Protein AF-0000000074475456 (afdb_homodimer)

Secondary structure (DSSP, 8-state):
-HHHHHHHHHHHHHHHHHHHHTHHHHHHHHHHS-EE-TTS-EE--HHHHHHHHHHH-GGGGGTHHHHHHHTTT-HHHHHHHTT--S-HHHHHHS-----------------------/-HHHHHHHHHHHHHHHHHHHHTHHHHHHHHHHS-EE-TTS-EE--HHHHHHHHHHH-GGGGGTHHHHHHHTTT-HHHHHHHTT--S-HHHHHHS-----------------------

pLDDT: mean 86.72, std 20.39, range [34.69, 98.88]

Radius of gyration: 25.82 Å; Cα contacts (8 Å, |Δi|>4): 241; chains: 2; bounding box: 59×101×73 Å

Structure (mmCIF, N/CA/C/O backbone):
data_AF-0000000074475456-model_v1
#
loop_
_entity.id
_entity.type
_entity.pdbx_description
1 polymer 'DUF5331 domain-containing protein'
#
loop_
_atom_site.group_PDB
_atom_site.id
_atom_site.type_symbol
_atom_site.label_atom_id
_atom_site.label_alt_id
_atom_site.label_comp_id
_atom_site.label_asym_id
_atom_site.label_entity_id
_atom_site.label_seq_id
_atom_site.pdbx_PDB_ins_code
_atom_site.Cartn_x
_atom_site.Cartn_y
_atom_site.Cartn_z
_atom_site.occupancy
_atom_site.B_iso_or_equiv
_atom_site.auth_seq_id
_atom_site.auth_comp_id
_atom_site.auth_asym_id
_atom_site.auth_atom_id
_atom_site.pdbx_PDB_model_num
ATOM 1 N N . MET A 1 1 ? -8.57 -15.07 -20.984 1 70.81 1 MET A N 1
ATOM 2 C CA . MET A 1 1 ? -7.863 -15.836 -19.953 1 70.81 1 MET A CA 1
ATOM 3 C C . MET A 1 1 ? -6.371 -15.531 -19.969 1 70.81 1 MET A C 1
ATOM 5 O O . MET A 1 1 ? -5.793 -15.172 -18.953 1 70.81 1 MET A O 1
ATOM 9 N N . ALA A 1 2 ? -5.84 -15.484 -21.047 1 83.25 2 ALA A N 1
ATOM 10 C CA . ALA A 1 2 ? -4.402 -15.312 -21.234 1 83.25 2 ALA A CA 1
ATOM 11 C C . ALA A 1 2 ? -3.957 -13.914 -20.812 1 83.25 2 ALA A C 1
ATOM 13 O O . ALA A 1 2 ? -2.918 -13.758 -20.156 1 83.25 2 ALA A O 1
ATOM 14 N N . ALA A 1 3 ? -4.832 -12.992 -21.031 1 89.69 3 ALA A N 1
ATOM 15 C CA . ALA A 1 3 ? -4.449 -11.617 -20.719 1 89.69 3 ALA A CA 1
ATOM 16 C C . ALA A 1 3 ? -4.352 -11.398 -19.219 1 89.69 3 ALA A C 1
ATOM 18 O O . ALA A 1 3 ? -3.441 -10.719 -18.734 1 89.69 3 ALA A O 1
ATOM 19 N N . PHE A 1 4 ? -5.238 -12.008 -18.516 1 93.38 4 PHE A N 1
ATOM 20 C CA . PHE A 1 4 ? -5.227 -11.828 -17.062 1 93.38 4 PHE A CA 1
ATOM 21 C C . PHE A 1 4 ? -4.043 -12.555 -16.438 1 93.38 4 PHE A C 1
ATOM 23 O O . PHE A 1 4 ? -3.422 -12.047 -15.5 1 93.38 4 PHE A O 1
ATOM 30 N N . GLU A 1 5 ? -3.766 -13.664 -16.938 1 93.25 5 GLU A N 1
ATOM 31 C CA . GLU A 1 5 ? -2.615 -14.406 -16.438 1 93.25 5 GLU A CA 1
ATOM 32 C C . GLU A 1 5 ? -1.317 -13.633 -16.672 1 93.25 5 GLU A C 1
ATOM 34 O O . GLU A 1 5 ? -0.435 -13.625 -15.812 1 93.25 5 GLU A O 1
ATOM 39 N N . GLU A 1 6 ? -1.255 -13.148 -17.812 1 94.75 6 GLU A N 1
ATOM 40 C CA . GLU A 1 6 ? -0.091 -12.312 -18.109 1 94.75 6 GLU A CA 1
ATOM 41 C C . GLU A 1 6 ? -0.017 -11.117 -17.172 1 94.75 6 GLU A C 1
ATOM 43 O O . GLU A 1 6 ? 1.069 -10.734 -16.719 1 94.75 6 GLU A O 1
ATOM 48 N N . PHE A 1 7 ? -1.141 -10.656 -16.984 1 96.81 7 PHE A N 1
ATOM 49 C CA . PHE A 1 7 ? -1.193 -9.5 -16.094 1 96.81 7 PHE A CA 1
ATOM 50 C C . PHE A 1 7 ? -0.791 -9.891 -14.68 1 96.81 7 PHE A C 1
ATOM 52 O O . PHE A 1 7 ? -0.074 -9.148 -14.008 1 96.81 7 PHE A O 1
ATOM 59 N N . LYS A 1 8 ? -1.227 -10.945 -14.188 1 97.44 8 LYS A N 1
ATOM 60 C CA . LYS A 1 8 ? -0.826 -11.438 -12.875 1 97.44 8 LYS A CA 1
ATOM 61 C C . LYS A 1 8 ? 0.69 -11.578 -12.781 1 97.44 8 LYS A C 1
ATOM 63 O O . LYS A 1 8 ? 1.282 -11.305 -11.734 1 97.44 8 LYS A O 1
ATOM 68 N N . GLY A 1 9 ? 1.235 -12.109 -13.883 1 96.69 9 GLY A N 1
ATOM 69 C CA . GLY A 1 9 ? 2.688 -12.188 -13.93 1 96.69 9 GLY A CA 1
ATOM 70 C C . GLY A 1 9 ? 3.365 -10.844 -13.758 1 96.69 9 GLY A C 1
ATOM 71 O O . GLY A 1 9 ? 4.371 -10.734 -13.055 1 96.69 9 GLY A O 1
ATOM 72 N N . THR A 1 10 ? 2.857 -9.82 -14.383 1 97.06 10 THR A N 1
ATOM 73 C CA . THR A 1 10 ? 3.375 -8.461 -14.258 1 97.06 10 THR A CA 1
ATOM 74 C C . THR A 1 10 ? 3.285 -7.977 -12.82 1 97.06 10 THR A C 1
ATOM 76 O O . THR A 1 10 ? 4.219 -7.352 -12.312 1 97.06 10 THR A O 1
ATOM 79 N N . LEU A 1 11 ? 2.182 -8.258 -12.211 1 98.38 11 LEU A N 1
ATOM 80 C CA . LEU A 1 11 ? 1.983 -7.836 -10.828 1 98.38 11 LEU A CA 1
ATOM 81 C C . LEU A 1 11 ? 2.957 -8.547 -9.898 1 98.38 11 LEU A C 1
ATOM 83 O O . LEU A 1 11 ? 3.508 -7.938 -8.984 1 98.38 11 LEU A O 1
ATOM 87 N N . ARG A 1 12 ? 3.043 -9.773 -10.133 1 98.31 12 ARG A N 1
ATOM 88 C CA . ARG A 1 12 ? 3.992 -10.57 -9.359 1 98.31 12 ARG A CA 1
ATOM 89 C C . ARG A 1 12 ? 5.398 -9.992 -9.461 1 98.31 12 ARG A C 1
ATOM 91 O O . ARG A 1 12 ? 6.082 -9.82 -8.445 1 98.31 12 ARG A O 1
ATOM 98 N N . ASN A 1 13 ? 5.852 -9.703 -10.68 1 97.69 13 ASN A N 1
ATOM 99 C CA . ASN A 1 13 ? 7.18 -9.141 -10.898 1 97.69 13 ASN A CA 1
ATOM 100 C C . ASN A 1 13 ? 7.316 -7.762 -10.25 1 97.69 13 ASN A C 1
ATOM 102 O O . ASN A 1 13 ? 8.359 -7.438 -9.68 1 97.69 13 ASN A O 1
ATOM 106 N N . THR A 1 14 ? 6.332 -7.035 -10.391 1 98.25 14 THR A N 1
ATOM 107 C CA . THR A 1 14 ? 6.316 -5.699 -9.805 1 98.25 14 THR A CA 1
ATOM 108 C C . THR A 1 14 ? 6.508 -5.773 -8.289 1 98.25 14 THR A C 1
ATOM 110 O O . THR A 1 14 ? 7.32 -5.043 -7.723 1 98.25 14 THR A O 1
ATOM 113 N N . TRP A 1 15 ? 5.75 -6.621 -7.672 1 98.75 15 TRP A N 1
ATOM 114 C CA . TRP A 1 15 ? 5.828 -6.816 -6.227 1 98.75 15 TRP A CA 1
ATOM 115 C C . TRP A 1 15 ? 7.211 -7.305 -5.816 1 98.75 15 TRP A C 1
ATOM 117 O O . TRP A 1 15 ? 7.805 -6.781 -4.867 1 98.75 15 TRP A O 1
ATOM 127 N N . LEU A 1 16 ? 7.719 -8.25 -6.535 1 98.44 16 LEU A N 1
ATOM 128 C CA . LEU A 1 16 ? 9.016 -8.828 -6.195 1 98.44 16 LEU A CA 1
ATOM 129 C C . LEU A 1 16 ? 10.133 -7.824 -6.422 1 98.44 16 LEU A C 1
ATOM 131 O O . LEU A 1 16 ? 11.125 -7.82 -5.691 1 98.44 16 LEU A O 1
ATOM 135 N N . GLU A 1 17 ? 10.039 -7.008 -7.387 1 98.06 17 GLU A N 1
ATOM 136 C CA . GLU A 1 17 ? 11.023 -5.949 -7.598 1 98.06 17 GLU A CA 1
ATOM 137 C C . GLU A 1 17 ? 11.031 -4.965 -6.434 1 98.06 17 GLU A C 1
ATOM 139 O O . GLU A 1 17 ? 12.094 -4.531 -5.984 1 98.06 17 GLU A O 1
ATOM 144 N N . TYR A 1 18 ? 9.836 -4.574 -6.008 1 98.56 18 TYR A N 1
ATOM 145 C CA . TYR A 1 18 ? 9.734 -3.715 -4.832 1 98.56 18 TYR A CA 1
ATOM 146 C C . TYR A 1 18 ? 10.422 -4.355 -3.631 1 98.56 18 TYR A C 1
ATOM 148 O O . TYR A 1 18 ? 11.188 -3.701 -2.924 1 98.56 18 TYR A O 1
ATOM 156 N N . VAL A 1 19 ? 10.125 -5.582 -3.375 1 98.31 19 VAL A N 1
ATOM 157 C CA . VAL A 1 19 ? 10.672 -6.305 -2.232 1 98.31 19 VAL A CA 1
ATOM 158 C C . VAL A 1 19 ? 12.195 -6.387 -2.354 1 98.31 19 VAL A C 1
ATOM 160 O O . VAL A 1 19 ? 12.914 -6.168 -1.375 1 98.31 19 VAL A O 1
ATOM 163 N N . ARG A 1 20 ? 12.633 -6.711 -3.543 1 97.5 20 ARG A N 1
ATOM 164 C CA . ARG A 1 20 ? 14.062 -6.824 -3.795 1 97.5 20 ARG A CA 1
ATOM 165 C C . ARG A 1 20 ? 14.773 -5.504 -3.514 1 97.5 20 ARG A C 1
ATOM 167 O O . ARG A 1 20 ? 15.844 -5.488 -2.898 1 97.5 20 ARG A O 1
ATOM 174 N N . ASN A 1 21 ? 14.25 -4.422 -3.875 1 97.25 21 ASN A N 1
ATOM 175 C CA . ASN A 1 21 ? 14.891 -3.113 -3.775 1 97.25 21 ASN A CA 1
ATOM 176 C C . ASN A 1 21 ? 14.766 -2.537 -2.367 1 97.25 21 ASN A C 1
ATOM 178 O O . ASN A 1 21 ? 15.547 -1.667 -1.979 1 97.25 21 ASN A O 1
ATOM 182 N N . HIS A 1 22 ? 13.82 -3.055 -1.612 1 97.56 22 HIS A N 1
ATOM 183 C CA . HIS A 1 22 ? 13.547 -2.438 -0.32 1 97.56 22 HIS A CA 1
ATOM 184 C C . HIS A 1 22 ? 13.445 -3.488 0.782 1 97.56 22 HIS A C 1
ATOM 186 O O . HIS A 1 22 ? 12.586 -3.393 1.662 1 97.56 22 HIS A O 1
ATOM 192 N N . ARG A 1 23 ? 14.289 -4.434 0.715 1 96.19 23 ARG A N 1
ATOM 193 C CA . ARG A 1 23 ? 14.297 -5.602 1.589 1 96.19 23 ARG A CA 1
ATOM 194 C C . ARG A 1 23 ? 14.422 -5.188 3.053 1 96.19 23 ARG A C 1
ATOM 196 O O . ARG A 1 23 ? 13.688 -5.691 3.908 1 96.19 23 ARG A O 1
ATOM 203 N N . PRO A 1 24 ? 15.273 -4.23 3.41 1 94.94 24 PRO A N 1
ATOM 204 C CA . PRO A 1 24 ? 15.508 -3.971 4.832 1 94.94 24 PRO A CA 1
ATOM 205 C C . PRO A 1 24 ? 14.242 -3.555 5.574 1 94.94 24 PRO A C 1
ATOM 207 O O . PRO A 1 24 ? 13.984 -4.043 6.676 1 94.94 24 PRO A O 1
ATOM 210 N N . TRP A 1 25 ? 13.523 -2.689 4.957 1 95.44 25 TRP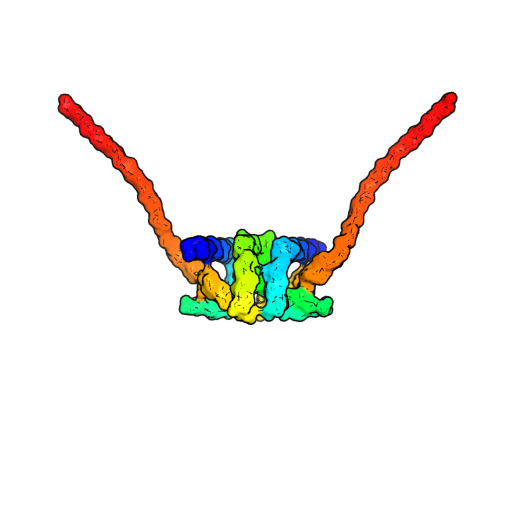 A N 1
ATOM 211 C CA . TRP A 1 25 ? 12.352 -2.229 5.691 1 95.44 25 TRP A CA 1
ATOM 212 C C . TRP A 1 25 ? 11.289 -3.318 5.762 1 95.44 25 TRP A C 1
ATOM 214 O O . TRP A 1 25 ? 10.594 -3.461 6.773 1 95.44 25 TRP A O 1
ATOM 224 N N . LEU A 1 26 ? 11.203 -4.133 4.699 1 97.75 26 LEU A N 1
ATOM 225 C CA . LEU A 1 26 ? 10.188 -5.184 4.656 1 97.75 26 LEU A CA 1
ATOM 226 C C . LEU A 1 26 ? 10.523 -6.301 5.637 1 97.75 26 LEU A C 1
ATOM 228 O O . LEU A 1 26 ? 9.617 -6.922 6.207 1 97.75 26 LEU A O 1
ATOM 232 N N . GLU A 1 27 ? 11.766 -6.523 5.848 1 96.38 27 GLU A N 1
ATOM 233 C CA . GLU A 1 27 ? 12.164 -7.5 6.855 1 96.38 27 GLU A CA 1
ATOM 234 C C . GLU A 1 27 ? 11.688 -7.086 8.242 1 96.38 27 GLU A C 1
ATOM 236 O O . GLU A 1 27 ? 11.188 -7.914 9.008 1 96.38 27 GLU A O 1
ATOM 241 N N . VAL A 1 28 ? 11.93 -5.855 8.562 1 96.94 28 VAL A N 1
ATOM 242 C CA . VAL A 1 28 ? 11.484 -5.344 9.852 1 96.94 28 VAL A CA 1
ATOM 243 C C . VAL A 1 28 ? 9.961 -5.441 9.945 1 96.94 28 VAL A C 1
ATOM 245 O O . VAL A 1 28 ? 9.422 -5.832 10.984 1 96.94 28 VAL A O 1
ATOM 248 N N . TYR A 1 29 ? 9.281 -5.078 8.891 1 97.19 29 TYR A N 1
ATOM 249 C CA . TYR A 1 29 ? 7.828 -5.168 8.852 1 97.19 29 TYR A CA 1
ATOM 250 C C . TYR A 1 29 ? 7.359 -6.578 9.172 1 97.19 29 TYR A C 1
ATOM 252 O O . TYR A 1 29 ? 6.488 -6.77 10.023 1 97.19 29 TYR A O 1
ATOM 260 N N . LEU A 1 30 ? 7.922 -7.547 8.516 1 96.94 30 LEU A N 1
ATOM 261 C CA . LEU A 1 30 ? 7.465 -8.93 8.625 1 96.94 30 LEU A CA 1
ATOM 262 C C . LEU A 1 30 ? 7.805 -9.508 10 1 96.94 30 LEU A C 1
ATOM 264 O O . LEU A 1 30 ? 7.094 -10.375 10.5 1 96.94 30 LEU A O 1
ATOM 268 N N . LYS A 1 31 ? 8.844 -9.047 10.562 1 95.12 31 LYS A N 1
ATOM 269 C CA . LYS A 1 31 ? 9.219 -9.484 11.906 1 95.12 31 LYS A CA 1
ATOM 270 C C . LYS A 1 31 ? 8.188 -9.023 12.938 1 95.12 31 LYS A C 1
ATOM 272 O O . LYS A 1 31 ? 7.922 -9.734 13.914 1 95.12 31 LYS A O 1
ATOM 277 N N . GLN A 1 32 ? 7.688 -7.879 12.633 1 94.31 32 GLN A N 1
ATOM 278 C CA . GLN A 1 32 ? 6.727 -7.316 13.578 1 94.31 32 GLN A CA 1
ATOM 279 C C . GLN A 1 32 ? 5.301 -7.727 13.219 1 94.31 32 GLN A C 1
ATOM 281 O O . GLN A 1 32 ? 4.465 -7.926 14.102 1 94.31 32 GLN A O 1
ATOM 286 N N . ARG A 1 33 ? 5.188 -7.746 11.844 1 93.88 33 ARG A N 1
ATOM 287 C CA . ARG A 1 33 ? 3.842 -7.988 11.336 1 93.88 33 ARG A CA 1
ATOM 288 C C . ARG A 1 33 ? 3.881 -8.859 10.086 1 93.88 33 ARG A C 1
ATOM 290 O O . ARG A 1 33 ? 4.633 -8.578 9.148 1 93.88 33 ARG A O 1
ATOM 297 N N . GLY A 1 34 ? 3.393 -10.07 10.156 1 95.12 34 GLY A N 1
ATOM 298 C CA . GLY A 1 34 ? 3.295 -10.961 9.016 1 95.12 34 GLY A CA 1
ATOM 299 C C . GLY A 1 34 ? 2.031 -11.805 9.023 1 95.12 34 GLY A C 1
ATOM 300 O O . GLY A 1 34 ? 1.465 -12.07 10.078 1 95.12 34 GLY A O 1
ATOM 301 N N . PHE A 1 35 ? 1.639 -12.086 7.852 1 96.88 35 PHE A N 1
ATOM 302 C CA . PHE A 1 35 ? 0.468 -12.938 7.691 1 96.88 35 PHE A CA 1
ATOM 303 C C . PHE A 1 35 ? 0.846 -14.258 7.023 1 96.88 35 PHE A C 1
ATOM 305 O O . PHE A 1 35 ? 1.587 -14.273 6.039 1 96.88 35 PHE A O 1
ATOM 312 N N . LYS A 1 36 ? 0.407 -15.25 7.598 1 97.38 36 LYS A N 1
ATOM 313 C CA . LYS A 1 36 ? 0.771 -16.578 7.121 1 97.38 36 LYS A CA 1
ATOM 314 C C . LYS A 1 36 ? 0.271 -16.812 5.695 1 97.38 36 LYS A C 1
ATOM 316 O O . LYS A 1 36 ? -0.831 -16.391 5.344 1 97.38 36 LYS A O 1
ATOM 321 N N . THR A 1 37 ? 1.088 -17.484 4.945 1 97.56 37 THR A N 1
ATOM 322 C CA . THR A 1 37 ? 0.759 -17.859 3.572 1 97.56 37 THR A CA 1
ATOM 323 C C . THR A 1 37 ? 0.716 -19.375 3.412 1 97.56 37 THR A C 1
ATOM 325 O O . THR A 1 37 ? 1.203 -20.109 4.273 1 97.56 37 THR A O 1
ATOM 328 N N . GLY A 1 38 ? 0.103 -19.844 2.357 1 95.44 38 GLY A N 1
ATOM 329 C CA . GLY A 1 38 ? -0.052 -21.266 2.096 1 95.44 38 GLY A CA 1
ATOM 330 C C . GLY A 1 38 ? 1.266 -21.984 1.842 1 95.44 38 GLY A C 1
ATOM 331 O O . GLY A 1 38 ? 1.362 -23.203 1.998 1 95.44 38 GLY A O 1
ATOM 332 N N . ASP A 1 39 ? 2.295 -21.297 1.461 1 94.31 39 ASP A N 1
ATOM 333 C CA . ASP A 1 39 ? 3.611 -21.859 1.181 1 94.31 39 ASP A CA 1
ATOM 334 C C . ASP A 1 39 ? 4.461 -21.922 2.445 1 94.31 39 ASP A C 1
ATOM 336 O O . ASP A 1 39 ? 5.691 -21.969 2.371 1 94.31 39 ASP A O 1
ATOM 340 N N . ASN A 1 40 ? 3.846 -21.906 3.594 1 95.88 40 ASN A N 1
ATOM 341 C CA . ASN A 1 40 ? 4.492 -21.938 4.902 1 95.88 40 ASN A CA 1
ATOM 342 C C . ASN A 1 40 ? 5.387 -20.719 5.109 1 95.88 40 ASN A C 1
ATOM 344 O O . ASN A 1 40 ? 6.469 -20.828 5.691 1 95.88 40 ASN A O 1
ATOM 348 N N . GLY A 1 41 ? 5.043 -19.656 4.535 1 97.62 41 GLY A N 1
ATOM 349 C CA . GLY A 1 41 ? 5.758 -18.391 4.676 1 97.62 41 GLY A CA 1
ATOM 350 C C . GLY A 1 41 ? 4.891 -17.281 5.223 1 97.62 41 GLY A C 1
ATOM 351 O O . GLY A 1 41 ? 3.941 -17.531 5.973 1 97.62 41 GLY A O 1
ATOM 352 N N . ARG A 1 42 ? 5.363 -16.047 5.02 1 98.06 42 ARG A N 1
ATOM 353 C CA . ARG A 1 42 ? 4.633 -14.875 5.484 1 98.06 42 ARG A CA 1
ATOM 354 C C . ARG A 1 42 ? 4.684 -13.758 4.449 1 98.06 42 ARG A C 1
ATOM 356 O O . ARG A 1 42 ? 5.625 -13.68 3.658 1 98.06 42 ARG A O 1
ATOM 363 N N . ARG A 1 43 ? 3.707 -12.984 4.473 1 98.69 43 ARG A N 1
ATOM 364 C CA . ARG A 1 43 ? 3.646 -11.797 3.633 1 98.69 43 ARG A CA 1
ATOM 365 C C . ARG A 1 43 ? 3.125 -10.594 4.422 1 98.69 43 ARG A C 1
ATOM 367 O O . ARG A 1 43 ? 2.545 -10.758 5.496 1 98.69 43 ARG A O 1
ATOM 374 N N . PRO A 1 44 ? 3.406 -9.336 3.936 1 98.25 44 PRO A N 1
ATOM 375 C CA . PRO A 1 44 ? 2.773 -8.172 4.566 1 98.25 44 PRO A CA 1
ATOM 376 C C . PRO A 1 44 ? 1.257 -8.164 4.391 1 98.25 44 PRO A C 1
ATOM 378 O O . PRO A 1 44 ? 0.707 -9 3.676 1 98.25 44 PRO A O 1
ATOM 381 N N . ASP A 1 45 ? 0.592 -7.301 5.094 1 97.94 45 ASP A N 1
ATOM 382 C CA . ASP A 1 45 ? -0.861 -7.242 4.969 1 97.94 45 ASP A CA 1
ATOM 383 C C . ASP A 1 45 ? -1.274 -6.891 3.541 1 97.94 45 ASP A C 1
ATOM 385 O O . ASP A 1 45 ? -0.482 -6.336 2.777 1 97.94 45 ASP A O 1
ATOM 389 N N . ALA A 1 46 ? -2.393 -7.234 3.23 1 98.44 46 ALA A N 1
ATOM 390 C CA . ALA A 1 46 ? -2.912 -7.074 1.874 1 98.44 46 ALA A CA 1
ATOM 391 C C . ALA A 1 46 ? -2.879 -5.609 1.445 1 98.44 46 ALA A C 1
ATOM 393 O O . ALA A 1 46 ? -2.586 -5.301 0.288 1 98.44 46 ALA A O 1
ATOM 394 N N . GLY A 1 47 ? -3.162 -4.691 2.363 1 98.25 47 GLY A N 1
ATOM 395 C CA . GLY A 1 47 ? -3.18 -3.273 2.043 1 98.25 47 GLY A CA 1
ATOM 396 C C . GLY A 1 47 ? -1.854 -2.766 1.51 1 98.25 47 GLY A C 1
ATOM 397 O O . GLY A 1 47 ? -1.819 -2.012 0.536 1 98.25 47 GLY A O 1
ATOM 398 N N . LEU A 1 48 ? -0.801 -3.172 2.129 1 98.75 48 LEU A N 1
ATOM 399 C CA . LEU A 1 48 ? 0.522 -2.732 1.701 1 98.75 48 LEU A CA 1
ATOM 400 C C . LEU A 1 48 ? 0.818 -3.201 0.281 1 98.75 48 LEU A C 1
ATOM 402 O O . LEU A 1 48 ? 1.271 -2.418 -0.555 1 98.75 48 LEU A O 1
ATOM 406 N N . ILE A 1 49 ? 0.547 -4.469 0.017 1 98.88 49 ILE A N 1
ATOM 407 C CA . ILE A 1 49 ? 0.797 -5.027 -1.306 1 98.88 49 ILE A CA 1
ATOM 408 C C . ILE A 1 49 ? -0.046 -4.297 -2.346 1 98.88 49 ILE A C 1
ATOM 410 O O . ILE A 1 49 ? 0.468 -3.873 -3.385 1 98.88 49 ILE A O 1
ATOM 414 N N . LEU A 1 50 ? -1.318 -4.133 -2.061 1 98.75 50 LEU A N 1
ATOM 415 C CA . LEU A 1 50 ? -2.213 -3.445 -2.988 1 98.75 50 LEU A CA 1
ATOM 416 C C . LEU A 1 50 ? -1.731 -2.021 -3.252 1 98.75 50 LEU A C 1
ATOM 418 O O . LEU A 1 50 ? -1.751 -1.559 -4.395 1 98.75 50 LEU A O 1
ATOM 422 N N . GLY A 1 51 ? -1.309 -1.313 -2.217 1 98.81 51 GLY A N 1
ATOM 423 C CA . GLY A 1 51 ? -0.792 0.032 -2.412 1 98.81 51 GLY A CA 1
ATOM 424 C C . GLY A 1 51 ? 0.389 0.085 -3.363 1 98.81 51 GLY A C 1
ATOM 425 O O . GLY A 1 51 ? 0.417 0.908 -4.281 1 98.81 51 GLY A O 1
ATOM 426 N N . VAL A 1 52 ? 1.32 -0.793 -3.146 1 98.81 52 VAL A N 1
ATOM 427 C CA . VAL A 1 52 ? 2.529 -0.818 -3.965 1 98.81 52 VAL A CA 1
ATOM 428 C C . VAL A 1 52 ? 2.164 -1.117 -5.418 1 98.81 52 VAL A C 1
ATOM 430 O O . VAL A 1 52 ? 2.547 -0.376 -6.324 1 98.81 52 VAL A O 1
ATOM 433 N N . VAL A 1 53 ? 1.363 -2.188 -5.613 1 98.75 53 VAL A N 1
ATOM 434 C CA . VAL A 1 53 ? 1.165 -2.641 -6.984 1 98.75 53 VAL A CA 1
ATOM 435 C C . VAL A 1 53 ? 0.221 -1.688 -7.715 1 98.75 53 VAL A C 1
ATOM 437 O O . VAL A 1 53 ? 0.323 -1.513 -8.93 1 98.75 53 VAL A O 1
ATOM 440 N N . THR A 1 54 ? -0.692 -1.025 -6.984 1 98.5 54 THR A N 1
ATOM 441 C CA . THR A 1 54 ? -1.578 -0.079 -7.656 1 98.5 54 THR A CA 1
ATOM 442 C C . THR A 1 54 ? -0.817 1.18 -8.062 1 98.5 54 THR A C 1
ATOM 444 O O . THR A 1 54 ? -1.146 1.813 -9.07 1 98.5 54 THR A O 1
ATOM 447 N N . MET A 1 55 ? 0.133 1.562 -7.258 1 98.38 55 MET A N 1
ATOM 448 C CA . MET A 1 55 ? 0.966 2.709 -7.605 1 98.38 55 MET A CA 1
ATOM 449 C C . MET A 1 55 ? 1.893 2.377 -8.766 1 98.38 55 MET A C 1
ATOM 451 O O . MET A 1 55 ? 2.076 3.195 -9.672 1 98.38 55 MET A O 1
ATOM 455 N N . ALA A 1 56 ? 2.389 1.248 -8.82 1 98.12 56 ALA A N 1
ATOM 456 C CA . ALA A 1 56 ? 3.371 0.837 -9.82 1 98.12 56 ALA A CA 1
ATOM 457 C C . ALA A 1 56 ? 2.691 0.414 -11.117 1 98.12 56 ALA A C 1
ATOM 459 O O . ALA A 1 56 ? 3.229 0.627 -12.211 1 98.12 56 ALA A O 1
ATOM 460 N N . ALA A 1 57 ? 1.533 -0.262 -11.023 1 97.81 57 ALA A N 1
ATOM 461 C CA . ALA A 1 57 ? 0.792 -0.783 -12.172 1 97.81 57 ALA A CA 1
ATOM 462 C C . ALA A 1 57 ? -0.664 -0.325 -12.133 1 97.81 57 ALA A C 1
ATOM 464 O O . ALA A 1 57 ? -1.566 -1.124 -11.875 1 97.81 57 ALA A O 1
ATOM 465 N N . PRO A 1 58 ? -0.925 0.86 -12.617 1 96.88 58 PRO A N 1
ATOM 466 C CA . PRO A 1 58 ? -2.264 1.439 -12.484 1 96.88 58 PRO A CA 1
ATOM 467 C C . PRO A 1 58 ? -3.303 0.733 -13.352 1 96.88 58 PRO A C 1
ATOM 469 O O . PRO A 1 58 ? -4.508 0.919 -13.148 1 96.88 58 PRO A O 1
ATOM 472 N N . GLN A 1 59 ? -2.836 -0.084 -14.258 1 95.94 59 GLN A N 1
ATOM 473 C CA . GLN A 1 59 ? -3.773 -0.845 -15.078 1 95.94 59 GLN A CA 1
ATOM 474 C C . GLN A 1 59 ? -4.664 -1.733 -14.211 1 95.94 59 GLN A C 1
ATOM 476 O O . GLN A 1 59 ? -5.762 -2.113 -14.625 1 95.94 59 GLN A O 1
ATOM 481 N N . LEU A 1 60 ? -4.219 -2.016 -13.102 1 97.75 60 LEU A N 1
ATOM 482 C CA . LEU A 1 60 ? -4.945 -2.857 -12.156 1 97.75 60 LEU A CA 1
ATOM 483 C C . LEU A 1 60 ? -6.199 -2.15 -11.656 1 97.75 60 LEU A C 1
ATOM 485 O O . LEU A 1 60 ? -7.199 -2.799 -11.344 1 97.75 60 LEU A O 1
ATOM 489 N N . LEU A 1 61 ? -6.262 -0.933 -11.641 1 97.88 61 LEU A N 1
ATOM 490 C CA . LEU A 1 61 ? -7.246 -0.133 -10.922 1 97.88 61 LEU A CA 1
ATOM 491 C C . LEU A 1 61 ? -8.617 -0.249 -11.578 1 97.88 61 LEU A C 1
ATOM 493 O O . LEU A 1 61 ? -9.648 -0.117 -10.898 1 97.88 61 LEU A O 1
ATOM 497 N N . ASP A 1 62 ? -8.648 -0.593 -12.773 1 95.56 62 ASP A N 1
ATOM 498 C CA . ASP A 1 62 ? -9.922 -0.737 -13.477 1 95.56 62 ASP A CA 1
ATOM 499 C C . ASP A 1 62 ? -10.664 -1.987 -13.016 1 95.56 62 ASP A C 1
ATOM 501 O O . ASP A 1 62 ? -11.898 -2.051 -13.094 1 95.56 62 ASP A O 1
ATOM 505 N N . MET A 1 63 ? -9.938 -2.893 -12.484 1 95.94 63 MET A N 1
ATOM 506 C CA . MET A 1 63 ? -10.523 -4.176 -12.109 1 95.94 63 MET A CA 1
ATOM 507 C C . MET A 1 63 ? -10.844 -4.207 -10.617 1 95.94 63 MET A C 1
ATOM 509 O O . MET A 1 63 ? -11.719 -4.957 -10.18 1 95.94 63 MET A O 1
ATOM 513 N N . LEU A 1 64 ? -10.273 -3.451 -9.867 1 97.19 64 LEU A N 1
ATOM 514 C CA . LEU A 1 64 ? -10.297 -3.539 -8.414 1 97.19 64 LEU A CA 1
ATOM 515 C C . LEU A 1 64 ? -11.695 -3.268 -7.875 1 97.19 64 LEU A C 1
ATOM 517 O O . LEU A 1 64 ? -12.156 -3.943 -6.949 1 97.19 64 LEU A O 1
ATOM 521 N N . PRO A 1 65 ? -12.469 -2.324 -8.438 1 96 65 PRO A N 1
ATOM 522 C CA . PRO A 1 65 ? -13.82 -2.121 -7.918 1 96 65 PRO A CA 1
ATOM 523 C C . PRO A 1 65 ? -14.68 -3.385 -7.984 1 96 65 PRO A C 1
ATOM 525 O O . PRO A 1 65 ? -15.398 -3.703 -7.031 1 96 65 PRO A O 1
ATOM 528 N N . THR A 1 66 ? -14.562 -4.078 -9.07 1 95.62 66 THR A N 1
ATOM 529 C CA . THR A 1 66 ? -15.32 -5.312 -9.242 1 95.62 66 THR A CA 1
ATOM 530 C C . THR A 1 66 ? -14.852 -6.375 -8.25 1 95.62 66 THR A C 1
ATOM 532 O O . THR A 1 66 ? -15.672 -7.012 -7.582 1 95.62 66 THR A O 1
ATOM 535 N N . PHE A 1 67 ? -13.578 -6.512 -8.062 1 95.94 67 PHE A N 1
ATOM 536 C CA . PHE A 1 67 ? -13.023 -7.5 -7.141 1 95.94 67 PHE A CA 1
ATOM 537 C C . PHE A 1 67 ? -13.391 -7.16 -5.703 1 95.94 67 PHE A C 1
ATOM 539 O O . PHE A 1 67 ? -13.711 -8.055 -4.91 1 95.94 67 PHE A O 1
ATOM 546 N N . PHE A 1 68 ? -13.367 -5.926 -5.398 1 95.5 68 PHE A N 1
ATOM 547 C CA . PHE A 1 68 ? -13.68 -5.523 -4.031 1 95.5 68 PHE A CA 1
ATOM 548 C C . PHE A 1 68 ? -15.148 -5.785 -3.719 1 95.5 68 PHE A C 1
ATOM 550 O O . PHE A 1 68 ? -15.484 -6.262 -2.631 1 95.5 68 PHE A O 1
ATOM 557 N N . LYS A 1 69 ? -15.961 -5.473 -4.602 1 94.94 69 LYS A N 1
ATOM 558 C CA . LYS A 1 69 ? -17.391 -5.73 -4.398 1 94.94 69 LYS A CA 1
ATOM 559 C C . LYS A 1 69 ? -17.656 -7.223 -4.227 1 94.94 69 LYS A C 1
ATOM 561 O O . LYS A 1 69 ? -18.391 -7.629 -3.322 1 94.94 69 LYS A O 1
ATOM 566 N N . LEU A 1 70 ? -17.031 -8.008 -5.035 1 95.62 70 LEU A N 1
ATOM 567 C CA . LEU A 1 70 ? -17.234 -9.453 -5.023 1 95.62 70 LEU A CA 1
ATOM 568 C C . LEU A 1 70 ? -16.719 -10.07 -3.73 1 95.62 70 LEU A C 1
ATOM 570 O O . LEU A 1 70 ? -17.266 -11.062 -3.244 1 95.62 70 LEU A O 1
ATOM 574 N N . SER A 1 71 ? -15.664 -9.477 -3.203 1 96.06 71 SER A N 1
ATOM 575 C CA . SER A 1 71 ? -15.039 -10.016 -1.999 1 96.06 71 SER A CA 1
ATOM 576 C C . SER A 1 71 ? -15.633 -9.391 -0.742 1 96.06 71 SER A C 1
ATOM 578 O O . SER A 1 71 ? -15.133 -9.609 0.363 1 96.06 71 SER A O 1
ATOM 580 N N . GLN A 1 72 ? -16.641 -8.586 -0.883 1 94.88 72 GLN A N 1
ATOM 581 C CA . GLN A 1 72 ? -17.281 -7.883 0.224 1 94.88 72 GLN A CA 1
ATOM 582 C C . GLN A 1 72 ? -16.25 -7.082 1.023 1 94.88 72 GLN A C 1
ATOM 584 O O . GLN A 1 72 ? -16.234 -7.145 2.254 1 94.88 72 GLN A O 1
ATOM 589 N N . GLY A 1 73 ? -15.352 -6.5 0.243 1 95.12 73 GLY A N 1
ATOM 590 C CA . GLY A 1 73 ? -14.398 -5.57 0.819 1 95.12 73 GLY A CA 1
ATOM 591 C C . GLY A 1 73 ? -13.211 -6.258 1.474 1 95.12 73 GLY A C 1
ATOM 592 O O . GLY A 1 73 ? -12.539 -5.672 2.326 1 95.12 73 GLY A O 1
ATOM 593 N N . ASN A 1 74 ? -12.938 -7.512 1.226 1 96.94 74 ASN A N 1
ATOM 594 C CA . ASN A 1 74 ? -11.844 -8.258 1.826 1 96.94 74 ASN A CA 1
ATOM 595 C C . ASN A 1 74 ? -10.578 -8.188 0.97 1 96.94 74 ASN A C 1
ATOM 597 O O . ASN A 1 74 ? -10.461 -8.906 -0.026 1 96.94 74 ASN A O 1
ATOM 601 N N . PRO A 1 75 ? -9.586 -7.426 1.406 1 97.12 75 PRO A N 1
ATOM 602 C CA . PRO A 1 75 ? -8.383 -7.27 0.583 1 97.12 75 PRO A CA 1
ATOM 603 C C . PRO A 1 75 ? -7.605 -8.57 0.422 1 97.12 75 PRO A C 1
ATOM 605 O O . PRO A 1 75 ? -6.945 -8.781 -0.6 1 97.12 75 PRO A O 1
ATOM 608 N N . ASP A 1 76 ? -7.656 -9.477 1.422 1 97.88 76 ASP A N 1
ATOM 609 C CA . ASP A 1 76 ? -6.938 -10.734 1.312 1 97.88 76 ASP A CA 1
ATOM 610 C C . ASP A 1 76 ? -7.48 -11.586 0.162 1 97.88 76 ASP A C 1
ATOM 612 O O . ASP A 1 76 ? -6.734 -12.32 -0.482 1 97.88 76 ASP A O 1
ATOM 616 N N . ALA A 1 77 ? -8.734 -11.477 -0.07 1 97.69 77 ALA A N 1
ATOM 617 C CA . ALA A 1 77 ? -9.344 -12.195 -1.189 1 97.69 77 ALA A CA 1
ATOM 618 C C . ALA A 1 77 ? -8.805 -11.688 -2.523 1 97.69 77 ALA A C 1
ATOM 620 O O . ALA A 1 77 ? -8.641 -12.461 -3.469 1 97.69 77 ALA A O 1
ATOM 621 N N . ILE A 1 78 ? -8.531 -10.422 -2.641 1 97.81 78 ILE A N 1
ATOM 622 C CA . ILE A 1 78 ? -7.984 -9.828 -3.854 1 97.81 78 ILE A CA 1
ATOM 623 C C . ILE A 1 78 ? -6.543 -10.297 -4.051 1 97.81 78 ILE A C 1
ATOM 625 O O . ILE A 1 78 ? -6.141 -10.641 -5.164 1 97.81 78 ILE A O 1
ATOM 629 N N . ILE A 1 79 ? -5.812 -10.289 -2.961 1 98.44 79 ILE A N 1
ATOM 630 C CA . ILE A 1 79 ? -4.438 -10.773 -3.012 1 98.44 79 ILE A CA 1
ATOM 631 C C . ILE A 1 79 ? -4.41 -12.219 -3.504 1 98.44 79 ILE A C 1
ATOM 633 O O . ILE A 1 79 ? -3.543 -12.594 -4.293 1 98.44 79 ILE A O 1
ATOM 637 N N . ASP A 1 80 ? -5.336 -13.016 -3.074 1 97.88 80 ASP A N 1
ATOM 638 C CA . ASP A 1 80 ? -5.445 -14.398 -3.541 1 97.88 80 ASP A CA 1
ATOM 639 C C . ASP A 1 80 ? -5.777 -14.445 -5.031 1 97.88 80 ASP A C 1
ATOM 641 O O . ASP A 1 80 ? -5.16 -15.203 -5.785 1 97.88 80 ASP A O 1
ATOM 645 N N . ALA A 1 81 ? -6.719 -13.656 -5.445 1 96.94 81 ALA A N 1
ATOM 646 C CA . ALA A 1 81 ? -7.164 -13.633 -6.836 1 96.94 81 ALA A CA 1
ATOM 647 C C . ALA A 1 81 ? -6.035 -13.211 -7.766 1 96.94 81 ALA A C 1
ATOM 649 O O . ALA A 1 81 ? -5.961 -13.656 -8.914 1 96.94 81 ALA A O 1
ATOM 650 N N . LEU A 1 82 ? -5.188 -12.383 -7.301 1 97.81 82 LEU A N 1
ATOM 651 C CA . LEU A 1 82 ? -4.09 -11.852 -8.102 1 97.81 82 LEU A CA 1
ATOM 652 C C . LEU A 1 82 ? -2.863 -12.758 -8.008 1 97.81 82 LEU A C 1
ATOM 654 O O . LEU A 1 82 ? -1.831 -12.477 -8.617 1 97.81 82 LEU A O 1
ATOM 658 N N . ASP A 1 83 ? -2.922 -13.812 -7.238 1 97.81 83 ASP A N 1
ATOM 659 C CA . ASP A 1 83 ? -1.843 -14.766 -7.027 1 97.81 83 ASP A CA 1
ATOM 660 C C . ASP A 1 83 ? -0.636 -14.102 -6.371 1 97.81 83 ASP A C 1
ATOM 662 O O . ASP A 1 83 ? 0.505 -14.336 -6.773 1 97.81 83 ASP A O 1
ATOM 666 N N . LEU A 1 84 ? -0.93 -13.266 -5.414 1 98.5 84 LEU A N 1
ATOM 667 C CA . LEU A 1 84 ? 0.129 -12.547 -4.719 1 98.5 84 LEU A CA 1
ATOM 668 C C . LEU A 1 84 ? 0.234 -13 -3.268 1 98.5 84 LEU A C 1
ATOM 670 O O . LEU A 1 84 ? 0.952 -12.391 -2.471 1 98.5 84 LEU A O 1
ATOM 674 N N . ASN A 1 85 ? -0.538 -13.984 -2.908 1 98.56 85 ASN A N 1
ATOM 675 C CA . ASN A 1 85 ? -0.536 -14.547 -1.562 1 98.56 85 ASN A CA 1
ATOM 676 C C . ASN A 1 85 ? 0.628 -15.516 -1.359 1 98.56 85 ASN A C 1
ATOM 678 O O . ASN A 1 85 ? 0.419 -16.719 -1.185 1 98.56 85 ASN A O 1
ATOM 682 N N . PHE A 1 86 ? 1.818 -14.992 -1.348 1 98.62 86 PHE A N 1
ATOM 683 C CA . PHE A 1 86 ? 3.029 -15.789 -1.168 1 98.62 86 PHE A CA 1
ATOM 684 C C . PHE A 1 86 ? 4.062 -15.023 -0.357 1 98.62 86 PHE A C 1
ATOM 686 O O . PHE A 1 86 ? 3.934 -13.812 -0.162 1 98.62 86 PHE A O 1
ATOM 693 N N . ASP A 1 87 ? 5.008 -15.75 0.179 1 98.44 87 ASP A N 1
ATOM 694 C CA . ASP A 1 87 ? 6.145 -15.133 0.861 1 98.44 87 ASP A CA 1
ATOM 695 C C . ASP A 1 87 ? 7.145 -14.562 -0.143 1 98.44 87 ASP A C 1
ATOM 697 O O . ASP A 1 87 ? 7.805 -15.312 -0.863 1 98.44 87 ASP A O 1
ATOM 701 N N . PRO A 1 88 ? 7.285 -13.312 -0.11 1 98.38 88 PRO A N 1
ATOM 702 C CA . PRO A 1 88 ? 8.133 -12.734 -1.153 1 98.38 88 PRO A CA 1
ATOM 703 C C . PRO A 1 88 ? 9.609 -13.086 -0.977 1 98.38 88 PRO A C 1
ATOM 705 O O . PRO A 1 88 ? 10.344 -13.195 -1.962 1 98.38 88 PRO A O 1
ATOM 708 N N . PHE A 1 89 ? 10.07 -13.25 0.247 1 97.44 89 PHE A N 1
ATOM 709 C CA . PHE A 1 89 ? 11.477 -13.562 0.47 1 97.44 89 PHE A CA 1
ATOM 710 C C . PHE A 1 89 ? 11.781 -14.992 0.048 1 97.44 89 PHE A C 1
ATOM 712 O O . PHE A 1 89 ? 12.859 -15.273 -0.484 1 97.44 89 PHE A O 1
ATOM 719 N N . LYS A 1 90 ? 10.883 -15.867 0.28 1 97 90 LYS A N 1
ATOM 720 C CA . LYS A 1 90 ? 11.055 -17.234 -0.214 1 97 90 LYS A CA 1
ATOM 721 C C . LYS A 1 90 ? 11.086 -17.266 -1.739 1 97 90 LYS A C 1
ATOM 723 O O . LYS A 1 90 ? 11.883 -17.984 -2.336 1 97 90 LYS A O 1
ATOM 728 N N . GLU A 1 91 ? 10.195 -16.5 -2.305 1 97 91 GLU A N 1
ATOM 729 C CA . GLU A 1 91 ? 10.141 -16.438 -3.762 1 97 91 GLU A CA 1
ATOM 730 C C . GLU A 1 91 ? 11.445 -15.906 -4.348 1 97 91 GLU A C 1
ATOM 732 O O . GLU A 1 91 ? 11.914 -16.391 -5.375 1 97 91 GLU A O 1
ATOM 737 N N . LEU A 1 92 ? 11.984 -14.867 -3.75 1 96.5 92 LEU A N 1
ATOM 738 C CA . LEU A 1 92 ? 13.211 -14.234 -4.242 1 96.5 92 LEU A CA 1
ATOM 739 C C . LEU A 1 92 ? 14.406 -15.156 -4.055 1 96.5 92 LEU A C 1
ATOM 741 O O . LEU A 1 92 ? 15.43 -14.992 -4.727 1 96.5 92 LEU A O 1
ATOM 745 N N . ALA A 1 93 ? 14.32 -16.016 -3.094 1 94.94 93 ALA A N 1
ATOM 746 C CA . ALA A 1 93 ? 15.422 -16.922 -2.785 1 94.94 93 ALA A CA 1
ATOM 747 C C . ALA A 1 93 ? 15.477 -18.078 -3.773 1 94.94 93 ALA A C 1
ATOM 749 O O . ALA A 1 93 ? 16.469 -18.797 -3.848 1 94.94 93 ALA A O 1
ATOM 750 N N . LYS A 1 94 ? 14.438 -18.219 -4.523 1 91.56 94 LYS A N 1
ATOM 751 C CA . LYS A 1 94 ? 14.422 -19.281 -5.535 1 91.56 94 LYS A CA 1
ATOM 752 C C . LYS A 1 94 ? 15.383 -18.953 -6.68 1 91.56 94 LYS A C 1
ATOM 754 O O . LYS A 1 94 ? 15.523 -17.797 -7.07 1 91.56 94 LYS A O 1
ATOM 759 N N . PRO A 1 95 ? 16.234 -19.953 -6.973 1 81.31 95 PRO A N 1
ATOM 760 C CA . PRO A 1 95 ? 17.141 -19.734 -8.094 1 81.31 95 PRO A CA 1
ATOM 761 C C . PRO A 1 95 ? 16.422 -19.328 -9.375 1 81.31 95 PRO A C 1
ATOM 763 O O . PRO A 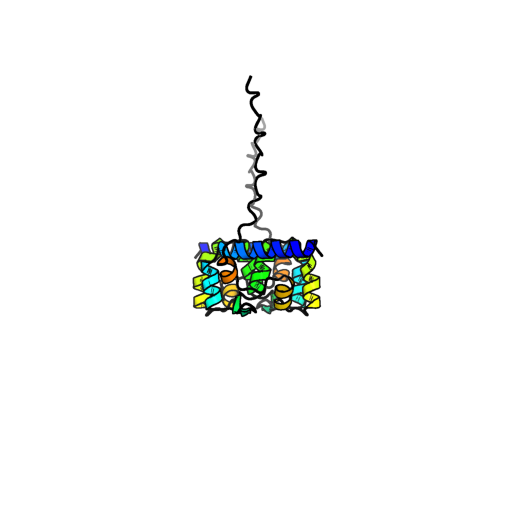1 95 ? 15.297 -19.766 -9.617 1 81.31 95 PRO A O 1
ATOM 766 N N . VAL A 1 96 ? 16.703 -18.062 -9.844 1 62.5 96 VAL A N 1
ATOM 767 C CA . VAL A 1 96 ? 16.109 -17.641 -11.102 1 62.5 96 VAL A CA 1
ATOM 768 C C . VAL A 1 96 ? 16.078 -18.797 -12.086 1 62.5 96 VAL A C 1
ATOM 770 O O . VAL A 1 96 ? 17.125 -19.359 -12.422 1 62.5 96 VAL A O 1
ATOM 773 N N . ALA A 1 97 ? 15.219 -19.594 -12.031 1 51.91 97 ALA A N 1
ATOM 774 C CA . ALA A 1 97 ? 15.195 -20.562 -13.125 1 51.91 97 ALA A CA 1
ATOM 775 C C . ALA A 1 97 ? 15.656 -19.922 -14.438 1 51.91 97 ALA A C 1
ATOM 777 O O . ALA A 1 97 ? 15.375 -18.75 -14.695 1 51.91 97 ALA A O 1
ATOM 778 N N . GLN A 1 98 ? 16.734 -20.234 -14.961 1 46.81 98 GLN A N 1
ATOM 779 C CA . GLN A 1 98 ? 17.203 -19.891 -16.297 1 46.81 98 GLN A CA 1
ATOM 780 C C . GLN A 1 98 ? 16.031 -19.625 -17.25 1 46.81 98 GLN A C 1
ATOM 782 O O . GLN A 1 98 ? 15.203 -20.516 -17.453 1 46.81 98 GLN A O 1
ATOM 787 N N . LEU A 1 99 ? 15.32 -18.422 -17.219 1 43.88 99 LEU A N 1
ATOM 788 C CA . LEU A 1 99 ? 14.578 -18.266 -18.469 1 43.88 99 LEU A CA 1
ATOM 789 C C . LEU A 1 99 ? 15.211 -19.078 -19.578 1 43.88 99 LEU A C 1
ATOM 791 O O . LEU A 1 99 ? 16.438 -19.094 -19.734 1 43.88 99 LEU A O 1
ATOM 795 N N . PRO A 1 100 ? 14.602 -19.953 -20.125 1 39.31 100 PRO A N 1
ATOM 796 C CA . PRO A 1 100 ? 15.305 -20.688 -21.188 1 39.31 100 PRO A CA 1
ATOM 797 C C . PRO A 1 100 ? 16.203 -19.797 -22.031 1 39.31 100 PRO A C 1
ATOM 799 O O . PRO A 1 100 ? 15.789 -18.703 -22.438 1 39.31 100 PRO A O 1
ATOM 802 N N . GLU A 1 101 ? 17.5 -19.578 -21.688 1 42 101 GLU A N 1
ATOM 803 C CA . GLU A 1 101 ? 18.438 -18.984 -22.641 1 42 101 GLU A CA 1
ATOM 804 C C . GLU A 1 101 ? 1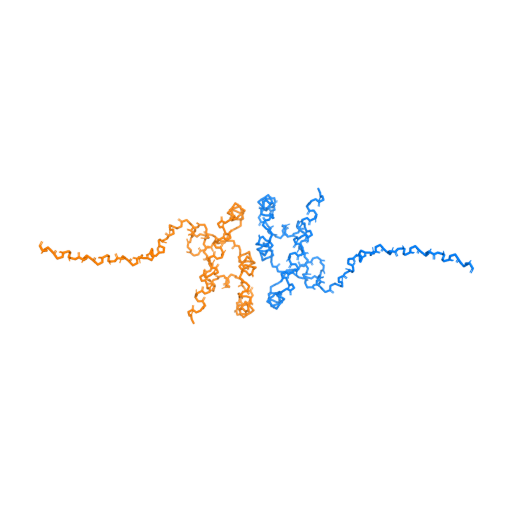7.922 -19.141 -24.078 1 42 101 GLU A C 1
ATOM 806 O O . GLU A 1 101 ? 17.594 -20.25 -24.5 1 42 101 GLU A O 1
ATOM 811 N N . SER A 1 102 ? 17.109 -18.172 -24.594 1 42.47 102 SER A N 1
ATOM 812 C CA . SER A 1 102 ? 16.922 -18.219 -26.047 1 42.47 102 SER A CA 1
ATOM 813 C C . SER A 1 102 ? 18.109 -18.875 -26.734 1 42.47 102 SER A C 1
ATOM 815 O O . SER A 1 102 ? 19.25 -18.391 -26.625 1 42.47 102 SER A O 1
ATOM 817 N N . SER A 1 103 ? 18.141 -20.125 -26.734 1 42.81 103 SER A N 1
ATOM 818 C CA . SER A 1 103 ? 19.062 -20.859 -27.594 1 42.81 103 SER A CA 1
ATOM 819 C C . SER A 1 103 ? 19.375 -20.078 -28.859 1 42.81 103 SER A C 1
ATOM 821 O O . SER A 1 103 ? 18.5 -19.812 -29.672 1 42.81 103 SER A O 1
ATOM 823 N N . ALA A 1 104 ? 20.281 -18.969 -28.75 1 45.81 104 ALA A N 1
ATOM 824 C CA . ALA A 1 104 ? 20.797 -18.359 -29.969 1 45.81 104 ALA A CA 1
ATOM 825 C C . ALA A 1 104 ? 20.828 -19.359 -31.125 1 45.81 104 ALA A C 1
ATOM 827 O O . ALA A 1 104 ? 21.094 -20.547 -30.922 1 45.81 104 ALA A O 1
ATOM 828 N N . PRO A 1 105 ? 20.016 -19.109 -32.156 1 42.78 105 PRO A N 1
ATOM 829 C CA . PRO A 1 105 ? 20.141 -19.984 -33.312 1 42.78 105 PRO A CA 1
ATOM 830 C C . PRO A 1 105 ? 21.594 -20.312 -33.656 1 42.78 105 PRO A C 1
ATOM 832 O O . PRO A 1 105 ? 22.438 -19.422 -33.719 1 42.78 105 PRO A O 1
ATOM 835 N N . SER A 1 106 ? 22.125 -21.328 -33 1 42.34 106 SER A N 1
ATOM 836 C CA . SER A 1 106 ? 23.422 -21.828 -33.469 1 42.34 106 SER A CA 1
ATOM 837 C C . SER A 1 106 ? 23.625 -21.562 -34.969 1 42.34 106 SER A C 1
ATOM 839 O O . SER A 1 106 ? 22.828 -22.016 -35.781 1 42.34 106 SER A O 1
ATOM 841 N N . GLU A 1 107 ? 24.031 -20.203 -35.281 1 44.56 107 GLU A N 1
ATOM 842 C CA . GLU A 1 107 ? 24.484 -19.938 -36.625 1 44.56 107 GLU A CA 1
ATOM 843 C C . GLU A 1 107 ? 25.203 -21.156 -37.219 1 44.56 107 GLU A C 1
ATOM 845 O O . GLU A 1 107 ? 26.266 -21.547 -36.719 1 44.56 107 GLU A O 1
ATOM 850 N N . ASP A 1 108 ? 24.484 -22.156 -37.562 1 45.75 108 ASP A N 1
ATOM 851 C CA . ASP A 1 108 ? 24.984 -23.25 -38.375 1 45.75 108 ASP A CA 1
ATOM 852 C C . ASP A 1 108 ? 25.922 -22.734 -39.469 1 45.75 108 ASP A C 1
ATOM 854 O O . ASP A 1 108 ? 25.516 -21.953 -40.344 1 45.75 108 ASP A O 1
ATOM 858 N N . LYS A 1 109 ? 27.188 -22.188 -39.062 1 45.72 109 LYS A N 1
ATOM 859 C CA . LYS A 1 109 ? 28.188 -21.859 -40.062 1 45.72 109 LYS A CA 1
ATOM 860 C C . LYS A 1 109 ? 28.219 -22.891 -41.188 1 45.72 109 LYS A C 1
ATOM 862 O O . LYS A 1 109 ? 28.281 -24.094 -40.938 1 45.72 109 LYS A O 1
ATOM 867 N N . PRO A 1 110 ? 27.688 -22.594 -42.344 1 45.91 110 PRO A N 1
ATOM 868 C CA . PRO A 1 110 ? 27.797 -23.5 -43.5 1 45.91 110 PRO A CA 1
ATOM 869 C C . PRO A 1 110 ? 29.219 -24.031 -43.688 1 45.91 110 PRO A C 1
ATOM 871 O O . PRO A 1 110 ? 30.172 -23.266 -43.688 1 45.91 110 PRO A O 1
ATOM 874 N N . VAL A 1 111 ? 29.594 -25.125 -43 1 45.88 111 VAL A N 1
ATOM 875 C CA . VAL A 1 111 ? 30.844 -25.797 -43.25 1 45.88 111 VAL A CA 1
ATOM 876 C C . VAL A 1 111 ? 31.094 -25.844 -44.781 1 45.88 111 VAL A C 1
ATOM 878 O O . VAL A 1 111 ? 30.312 -26.453 -45.531 1 45.88 111 VAL A O 1
ATOM 881 N N . VAL A 1 112 ? 31.406 -24.703 -45.344 1 44.12 112 VAL A N 1
ATOM 882 C CA . VAL A 1 112 ? 31.859 -24.688 -46.75 1 44.12 112 VAL A CA 1
ATOM 883 C C . VAL A 1 112 ? 32.969 -25.703 -46.938 1 44.12 112 VAL A C 1
ATOM 885 O O . VAL A 1 112 ? 34.031 -25.625 -46.25 1 44.12 112 VAL A O 1
ATOM 888 N N . GLU A 1 113 ? 32.594 -26.906 -47.156 1 48.19 113 GLU A N 1
ATOM 889 C CA . GLU A 1 113 ? 33.469 -27.969 -47.625 1 48.19 113 GLU A CA 1
ATOM 890 C C . GLU A 1 113 ? 34.469 -27.453 -48.656 1 48.19 113 GLU A C 1
ATOM 892 O O . GLU A 1 113 ? 34.062 -26.906 -49.688 1 48.19 113 GLU A O 1
ATOM 897 N N . SER A 1 114 ? 35.531 -26.781 -48.094 1 49.31 114 SER A N 1
ATOM 898 C CA . SER A 1 114 ? 36.594 -26.375 -49 1 49.31 114 SER A CA 1
ATOM 899 C C . SER A 1 114 ? 36.875 -27.469 -50.031 1 49.31 114 SER A C 1
ATOM 901 O O . SER A 1 114 ? 37 -28.641 -49.688 1 49.31 114 SER A O 1
ATOM 903 N N . PRO A 1 115 ? 36.531 -27.188 -51.25 1 47.16 115 PRO A N 1
ATOM 904 C CA . PRO A 1 115 ? 36.844 -28.094 -52.344 1 47.16 115 PRO A CA 1
ATOM 905 C C . PRO A 1 115 ? 38.344 -28.484 -52.312 1 47.16 115 PRO A C 1
ATOM 907 O O . PRO A 1 115 ? 39.219 -27.625 -52.25 1 47.16 115 PRO A O 1
ATOM 910 N N . HIS A 1 116 ? 38.75 -29.359 -51.438 1 42.69 116 HIS A N 1
ATOM 911 C CA . HIS A 1 116 ? 40.125 -29.828 -51.562 1 42.69 116 HIS A CA 1
ATOM 912 C C . HIS A 1 116 ? 40.469 -30.109 -53.031 1 42.69 116 HIS A C 1
ATOM 914 O O . HIS A 1 116 ? 39.875 -30.984 -53.656 1 42.69 116 HIS A O 1
ATOM 920 N N . PHE A 1 117 ? 40.75 -29.062 -53.781 1 34.97 117 PHE A N 1
ATOM 921 C CA . PHE A 1 117 ? 41.531 -29.359 -54.969 1 34.97 117 PHE A CA 1
ATOM 922 C C . PHE A 1 117 ? 42.906 -29.906 -54.625 1 34.97 117 PHE A C 1
ATOM 924 O O . PHE A 1 117 ? 43.438 -29.594 -53.562 1 34.97 117 PHE A O 1
ATOM 931 N N . MET B 1 1 ? 14.156 19.438 12.312 1 72.19 1 MET B N 1
ATOM 932 C CA . MET B 1 1 ? 12.711 19.625 12.445 1 72.19 1 MET B CA 1
ATOM 933 C C . MET B 1 1 ? 12.086 20.047 11.125 1 72.19 1 MET B C 1
ATOM 935 O O . MET B 1 1 ? 11.164 19.391 10.633 1 72.19 1 MET B O 1
ATOM 939 N N . ALA B 1 2 ? 12.664 20.906 10.516 1 83.88 2 ALA B N 1
ATOM 940 C CA . ALA B 1 2 ? 12.141 21.484 9.281 1 83.88 2 ALA B CA 1
ATOM 941 C C . ALA B 1 2 ? 12.164 20.484 8.141 1 83.88 2 ALA B C 1
ATOM 943 O O . ALA B 1 2 ? 11.219 20.391 7.359 1 83.88 2 ALA B O 1
ATOM 944 N N . ALA B 1 3 ? 13.117 19.641 8.188 1 90.06 3 ALA B N 1
ATOM 945 C CA . ALA B 1 3 ? 13.266 18.688 7.086 1 90.06 3 ALA B CA 1
ATOM 946 C C . ALA B 1 3 ? 12.164 17.641 7.125 1 90.06 3 ALA B C 1
ATOM 948 O O . ALA B 1 3 ? 11.609 17.266 6.086 1 90.06 3 ALA B O 1
ATOM 949 N N . PHE B 1 4 ? 11.867 17.219 8.273 1 93.31 4 PHE B N 1
ATOM 950 C CA . PHE B 1 4 ? 10.844 16.188 8.398 1 93.31 4 PHE B CA 1
ATOM 951 C C . PHE B 1 4 ? 9.469 16.75 8.07 1 93.31 4 PHE B C 1
ATOM 953 O O . PHE B 1 4 ? 8.648 16.078 7.434 1 93.31 4 PHE B O 1
ATOM 960 N N . GLU B 1 5 ? 9.242 17.922 8.484 1 93.38 5 GLU B N 1
ATOM 961 C CA . GLU B 1 5 ? 7.965 18.562 8.172 1 93.38 5 GLU B CA 1
ATOM 962 C C . GLU B 1 5 ? 7.793 18.734 6.664 1 93.38 5 GLU B C 1
ATOM 964 O O . GLU B 1 5 ? 6.695 18.547 6.137 1 93.38 5 GLU B O 1
ATOM 969 N N . GLU B 1 6 ? 8.844 19.156 6.113 1 94.75 6 GLU B N 1
ATOM 970 C CA . GLU B 1 6 ? 8.812 19.266 4.656 1 94.75 6 GLU B CA 1
ATOM 971 C C . GLU B 1 6 ? 8.547 17.906 4.008 1 94.75 6 GLU B C 1
ATOM 973 O O . GLU B 1 6 ? 7.816 17.828 3.02 1 94.75 6 GLU B O 1
ATOM 978 N N . PHE B 1 7 ? 9.156 17.031 4.598 1 96.81 7 PHE B N 1
ATOM 979 C CA . PHE B 1 7 ? 8.977 15.68 4.059 1 96.81 7 PHE B CA 1
ATOM 980 C C . PHE B 1 7 ? 7.535 15.211 4.238 1 96.81 7 PHE B C 1
ATOM 982 O O . PHE B 1 7 ? 6.965 14.594 3.342 1 96.81 7 PHE B O 1
ATOM 989 N N . LYS B 1 8 ? 6.965 15.414 5.328 1 97.44 8 LYS B N 1
ATOM 990 C CA . LYS B 1 8 ? 5.562 15.07 5.555 1 97.44 8 LYS B CA 1
ATOM 991 C C . LYS B 1 8 ? 4.664 15.727 4.512 1 97.44 8 LYS B C 1
ATOM 993 O O . LYS B 1 8 ? 3.684 15.125 4.066 1 97.44 8 LYS B O 1
ATOM 998 N N . GLY B 1 9 ? 5.012 17 4.242 1 96.69 9 GLY B N 1
ATOM 999 C CA . GLY B 1 9 ? 4.281 17.688 3.184 1 96.69 9 GLY B CA 1
ATOM 1000 C C . GLY B 1 9 ? 4.355 16.953 1.852 1 96.69 9 GLY B C 1
ATOM 1001 O O . GLY B 1 9 ? 3.355 16.859 1.139 1 96.69 9 GLY B O 1
ATOM 1002 N N . THR B 1 10 ? 5.5 16.469 1.491 1 97.06 10 THR B N 1
ATOM 1003 C CA . THR B 1 10 ? 5.703 15.711 0.263 1 97.06 10 THR B CA 1
ATOM 1004 C C . THR B 1 10 ? 4.852 14.445 0.267 1 97.06 10 THR B C 1
ATOM 1006 O O . THR B 1 10 ? 4.25 14.094 -0.748 1 97.06 10 THR B O 1
ATOM 1009 N N . LEU B 1 11 ? 4.836 13.797 1.381 1 98.38 11 LEU B N 1
ATOM 1010 C CA . LEU B 1 11 ? 4.059 12.562 1.499 1 98.38 11 LEU B CA 1
ATOM 1011 C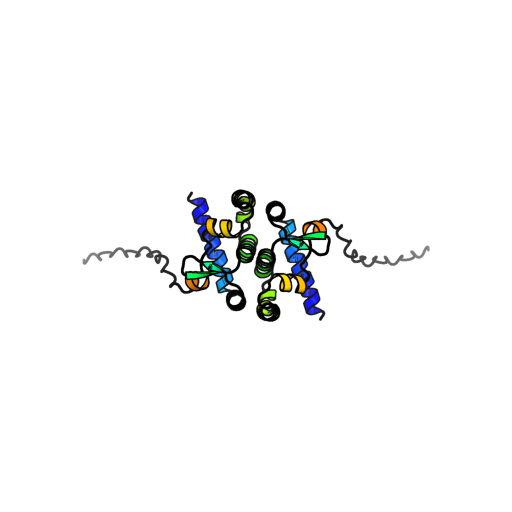 C . LEU B 1 11 ? 2.568 12.844 1.367 1 98.38 11 LEU B C 1
ATOM 1013 O O . LEU B 1 11 ? 1.843 12.086 0.718 1 98.38 11 LEU B O 1
ATOM 1017 N N . ARG B 1 12 ? 2.193 13.836 2.043 1 98.25 12 ARG B N 1
ATOM 1018 C CA . ARG B 1 12 ? 0.798 14.258 1.951 1 98.25 12 ARG B CA 1
ATOM 1019 C C . ARG B 1 12 ? 0.398 14.516 0.502 1 98.25 12 ARG B C 1
ATOM 1021 O O . ARG B 1 12 ? -0.646 14.039 0.048 1 98.25 12 ARG B O 1
ATOM 1028 N N . ASN B 1 13 ? 1.216 15.281 -0.23 1 97.62 13 ASN B N 1
ATOM 1029 C CA . ASN B 1 13 ? 0.936 15.586 -1.629 1 97.62 13 ASN B CA 1
ATOM 1030 C C . ASN B 1 13 ? 0.942 14.328 -2.49 1 97.62 13 ASN B C 1
ATOM 1032 O O . ASN B 1 13 ? 0.108 14.18 -3.385 1 97.62 13 ASN B O 1
ATOM 1036 N N . THR B 1 14 ? 1.844 13.539 -2.229 1 98.25 14 THR B N 1
ATOM 1037 C CA . THR B 1 14 ? 1.948 12.273 -2.957 1 98.25 14 THR B CA 1
ATOM 1038 C C . THR B 1 14 ? 0.675 11.453 -2.797 1 98.25 14 THR B C 1
ATOM 1040 O O . THR B 1 14 ? 0.133 10.938 -3.779 1 98.25 14 THR B O 1
ATOM 1043 N N . TRP B 1 15 ? 0.241 11.305 -1.595 1 98.75 15 TRP B N 1
ATOM 1044 C CA . TRP B 1 15 ? -0.973 10.555 -1.289 1 98.75 15 TRP B CA 1
ATOM 1045 C C . TRP B 1 15 ? -2.188 11.188 -1.961 1 98.75 15 TRP B C 1
ATOM 1047 O O . TRP B 1 15 ? -2.992 10.492 -2.584 1 98.75 15 TRP B O 1
ATOM 1057 N N . LEU B 1 16 ? -2.283 12.484 -1.857 1 98.44 16 LEU B N 1
ATOM 1058 C CA . LEU B 1 16 ? -3.434 13.18 -2.416 1 98.44 16 LEU B CA 1
ATOM 1059 C C . LEU B 1 16 ? -3.422 13.117 -3.939 1 98.44 16 LEU B C 1
ATOM 1061 O O . LEU B 1 16 ? -4.48 13.062 -4.57 1 98.44 16 LEU B O 1
ATOM 1065 N N . GLU B 1 17 ? -2.312 13.156 -4.551 1 98.06 17 GLU B N 1
ATOM 1066 C CA . GLU B 1 17 ? -2.221 12.992 -6 1 98.06 17 GLU B CA 1
ATOM 1067 C C . GLU B 1 17 ? -2.703 11.609 -6.426 1 98.06 17 GLU B C 1
ATOM 1069 O O . GLU B 1 17 ? -3.404 11.469 -7.434 1 98.06 17 GLU B O 1
ATOM 1074 N N . TYR B 1 18 ? -2.264 10.594 -5.691 1 98.56 18 TYR B N 1
ATOM 1075 C CA . TYR B 1 18 ? -2.752 9.242 -5.965 1 98.56 18 TYR B CA 1
ATOM 1076 C C . TYR B 1 18 ? -4.273 9.188 -5.871 1 98.56 18 TYR B C 1
ATOM 1078 O O . TYR B 1 18 ? -4.934 8.617 -6.746 1 98.56 18 TYR B O 1
ATOM 1086 N N . VAL B 1 19 ? -4.801 9.711 -4.84 1 98.31 19 VAL B N 1
ATOM 1087 C CA . VAL B 1 19 ? -6.242 9.688 -4.609 1 98.31 19 VAL B CA 1
ATOM 1088 C C . VAL B 1 19 ? -6.957 10.438 -5.73 1 98.31 19 VAL B C 1
ATOM 1090 O O . VAL B 1 19 ? -7.973 9.969 -6.25 1 98.31 19 VAL B O 1
ATOM 1093 N N . ARG B 1 20 ? -6.414 11.586 -6.062 1 97.5 20 ARG B N 1
ATOM 1094 C CA . ARG B 1 20 ? -7 12.406 -7.117 1 97.5 20 ARG B CA 1
ATOM 1095 C C . ARG B 1 20 ? -7.035 11.648 -8.438 1 97.5 20 ARG B C 1
ATOM 1097 O O . ARG B 1 20 ? -8.039 11.68 -9.156 1 97.5 20 ARG B O 1
ATOM 1104 N N . ASN B 1 21 ? -6.051 10.945 -8.789 1 97.25 21 ASN B N 1
ATOM 1105 C CA . ASN B 1 21 ? -5.914 10.281 -10.078 1 97.25 21 ASN B CA 1
ATOM 1106 C C . ASN B 1 21 ? -6.688 8.961 -10.117 1 97.25 21 ASN B C 1
ATOM 1108 O O . ASN B 1 21 ? -7.023 8.461 -11.188 1 97.25 21 ASN B O 1
ATOM 1112 N N . HIS B 1 22 ? -6.977 8.445 -8.945 1 97.56 22 HIS B N 1
ATOM 1113 C CA . HIS B 1 22 ? -7.566 7.109 -8.906 1 97.56 22 HIS B CA 1
ATOM 1114 C C . HIS B 1 22 ? -8.781 7.07 -7.984 1 97.56 22 HIS B C 1
ATOM 1116 O O . HIS B 1 22 ? -8.977 6.098 -7.246 1 97.56 22 HIS B O 1
ATOM 1122 N N . ARG B 1 23 ? -9.547 8.078 -8.039 1 96.19 23 ARG B N 1
ATOM 1123 C CA . ARG B 1 23 ? -10.688 8.305 -7.16 1 96.19 23 ARG B CA 1
ATOM 1124 C C . ARG B 1 23 ? -11.695 7.168 -7.27 1 96.19 23 ARG B C 1
ATOM 1126 O O . ARG B 1 23 ? -12.18 6.664 -6.258 1 96.19 23 ARG B O 1
ATOM 1133 N N . PRO B 1 24 ? -12.008 6.656 -8.453 1 94.94 24 PRO B N 1
ATOM 1134 C CA . PRO B 1 24 ? -13.109 5.691 -8.562 1 94.94 24 PRO B CA 1
ATOM 1135 C C . PRO B 1 24 ? -12.867 4.43 -7.738 1 94.94 24 PRO B C 1
ATOM 1137 O O . PRO B 1 24 ? -13.766 3.951 -7.051 1 94.94 24 PRO B O 1
ATOM 1140 N N . TRP B 1 25 ? -11.672 3.941 -7.848 1 95.44 25 TRP B N 1
ATOM 1141 C CA . TRP B 1 25 ? -11.453 2.693 -7.125 1 95.44 25 TRP B CA 1
ATOM 1142 C C . TRP B 1 25 ? -11.414 2.934 -5.621 1 95.44 25 TRP B C 1
ATOM 1144 O O . TRP B 1 25 ? -11.891 2.107 -4.84 1 95.44 25 TRP B O 1
ATOM 1154 N N . LEU B 1 26 ? -10.891 4.105 -5.219 1 97.69 26 LEU B N 1
ATOM 1155 C CA . LEU B 1 26 ? -10.773 4.41 -3.797 1 97.69 26 LEU B CA 1
ATOM 1156 C C . LEU B 1 26 ? -12.148 4.672 -3.182 1 97.69 26 LEU B C 1
ATOM 1158 O O . LEU B 1 26 ? -12.375 4.355 -2.012 1 97.69 26 LEU B O 1
ATOM 1162 N N . GLU B 1 27 ? -13.023 5.191 -3.943 1 96.38 27 GLU B N 1
ATOM 1163 C CA . GLU B 1 27 ? -14.391 5.367 -3.465 1 96.38 27 GLU B CA 1
ATOM 1164 C C . GLU B 1 27 ? -15.039 4.023 -3.131 1 96.38 27 GLU B C 1
ATOM 1166 O O . GLU B 1 27 ? -15.703 3.887 -2.102 1 96.38 27 GLU B O 1
ATOM 1171 N N . VAL B 1 28 ? -14.891 3.115 -4.035 1 96.94 28 VAL B N 1
ATOM 1172 C CA . VAL B 1 28 ? -15.438 1.781 -3.801 1 96.94 28 VAL B CA 1
ATOM 1173 C C . VAL B 1 28 ? -14.773 1.164 -2.568 1 96.94 28 VAL B C 1
ATOM 1175 O O . VAL B 1 28 ? -15.453 0.551 -1.738 1 96.94 28 VAL B O 1
ATOM 1178 N N . TYR B 1 29 ? -13.477 1.298 -2.463 1 97.12 29 TYR B N 1
ATOM 1179 C CA . TYR B 1 29 ? -12.742 0.788 -1.312 1 97.12 29 TYR B CA 1
ATOM 1180 C C . TYR B 1 29 ? -13.328 1.325 -0.01 1 97.12 29 TYR B C 1
ATOM 1182 O O . TYR B 1 29 ? -13.609 0.559 0.913 1 97.12 29 TYR B O 1
ATOM 1190 N N . LEU B 1 30 ? -13.516 2.607 0.062 1 96.94 30 LEU B N 1
ATOM 1191 C CA . LEU B 1 30 ? -13.93 3.264 1.297 1 96.94 30 LEU B CA 1
ATOM 1192 C C . LEU B 1 30 ? -15.383 2.926 1.632 1 96.94 30 LEU B C 1
ATOM 1194 O O . LEU B 1 30 ? -15.766 2.912 2.803 1 96.94 30 LEU B O 1
ATOM 1198 N N . LYS B 1 31 ? -16.156 2.691 0.652 1 95.12 31 LYS B N 1
ATOM 1199 C CA . LYS B 1 31 ? -17.531 2.287 0.872 1 95.12 31 LYS B CA 1
ATOM 1200 C C . LYS B 1 31 ? -17.609 0.917 1.541 1 95.12 31 LYS B C 1
ATOM 1202 O O . LYS B 1 31 ? -18.516 0.657 2.336 1 95.12 31 LYS B O 1
ATOM 1207 N N . GLN B 1 32 ? -16.656 0.14 1.147 1 94.25 32 GLN B N 1
ATOM 1208 C CA . GLN B 1 32 ? -16.656 -1.218 1.682 1 94.25 32 GLN B CA 1
ATOM 1209 C C . GLN B 1 32 ? -15.828 -1.304 2.961 1 94.25 32 GLN B C 1
ATOM 1211 O O . GLN B 1 32 ? -16.172 -2.066 3.871 1 94.25 32 GLN B O 1
ATOM 1216 N N . ARG B 1 33 ? -14.727 -0.49 2.834 1 93.94 33 ARG B N 1
ATOM 1217 C CA . ARG B 1 33 ? -13.758 -0.55 3.924 1 93.94 33 ARG B CA 1
ATOM 1218 C C . ARG B 1 33 ? -13.18 0.831 4.219 1 93.94 33 ARG B C 1
ATOM 1220 O O . ARG B 1 33 ? -12.734 1.531 3.309 1 93.94 33 ARG B O 1
ATOM 1227 N N . GLY B 1 34 ? -13.469 1.369 5.383 1 95 34 GLY B N 1
ATOM 1228 C CA . GLY B 1 34 ? -12.914 2.641 5.824 1 95 34 GLY B CA 1
ATOM 1229 C C . GLY B 1 34 ? -12.625 2.68 7.312 1 95 34 GLY B C 1
ATOM 1230 O O . GLY B 1 34 ? -13.227 1.933 8.086 1 95 34 GLY B O 1
ATOM 1231 N N . PHE B 1 35 ? -11.672 3.455 7.59 1 96.94 35 PHE B N 1
ATOM 1232 C CA . PHE B 1 35 ? -11.305 3.646 8.984 1 96.94 35 PHE B CA 1
ATOM 1233 C C . PHE B 1 35 ? -11.531 5.094 9.414 1 96.94 35 PHE B C 1
ATOM 1235 O O . PHE B 1 35 ? -11.164 6.023 8.688 1 96.94 35 PHE B O 1
ATOM 1242 N N . LYS B 1 36 ? -12.148 5.215 10.484 1 97.38 36 LYS B N 1
ATOM 1243 C CA . LYS B 1 36 ? -12.516 6.543 10.961 1 97.38 36 LYS B CA 1
ATOM 1244 C C . LYS B 1 36 ? -11.273 7.387 11.234 1 97.38 36 LYS B C 1
ATOM 1246 O O . LYS B 1 36 ? -10.266 6.879 11.742 1 97.38 36 LYS B O 1
ATOM 1251 N N . THR B 1 37 ? -11.398 8.648 10.914 1 97.56 37 THR B N 1
ATOM 1252 C CA . THR B 1 37 ? -10.336 9.625 11.164 1 97.56 37 THR B CA 1
ATOM 1253 C C . THR B 1 37 ? -10.805 10.711 12.125 1 97.56 37 THR B C 1
ATOM 1255 O O . THR B 1 37 ? -12.008 10.852 12.367 1 97.56 37 THR B O 1
ATOM 1258 N N . GLY B 1 38 ? -9.898 11.438 12.703 1 95.25 38 GLY B N 1
ATOM 1259 C CA . GLY B 1 38 ? -10.195 12.477 13.672 1 95.25 38 GLY B CA 1
ATOM 1260 C C . GLY B 1 38 ? -10.961 13.641 13.07 1 95.25 38 GLY B C 1
ATOM 1261 O O . GLY B 1 38 ? -11.625 14.398 13.797 1 95.25 38 GLY B O 1
ATOM 1262 N N . ASP B 1 39 ? -10.93 13.852 11.797 1 94.25 39 ASP B N 1
ATOM 1263 C CA . ASP B 1 39 ? -11.609 14.938 11.109 1 94.25 39 ASP B CA 1
ATOM 1264 C C . ASP B 1 39 ? -13.031 14.531 10.727 1 94.25 39 ASP B C 1
ATOM 1266 O O . ASP B 1 39 ? -13.617 15.109 9.805 1 94.25 39 ASP B O 1
ATOM 1270 N N . ASN B 1 40 ? -13.578 13.539 11.367 1 95.81 40 ASN B N 1
ATOM 1271 C CA . ASN B 1 40 ? -14.906 13 11.117 1 95.81 40 ASN B CA 1
ATOM 1272 C C . ASN B 1 40 ? -15.023 12.43 9.703 1 95.81 40 ASN B C 1
ATOM 1274 O O . ASN B 1 40 ? -16.062 12.578 9.055 1 95.81 40 ASN B O 1
ATOM 1278 N N . GLY B 1 41 ? -13.977 11.945 9.203 1 97.56 41 GLY B N 1
ATOM 1279 C CA . GLY B 1 41 ? -13.938 11.312 7.898 1 97.56 41 GLY B CA 1
ATOM 1280 C C . GLY B 1 41 ? -13.461 9.875 7.941 1 97.56 41 GLY B C 1
ATOM 1281 O O . GLY B 1 41 ? -13.648 9.188 8.945 1 97.56 41 GLY B O 1
ATOM 1282 N N . ARG B 1 42 ? -13.039 9.391 6.777 1 98 42 ARG B N 1
ATOM 1283 C CA . ARG B 1 42 ? -12.547 8.023 6.668 1 98 42 ARG B CA 1
ATOM 1284 C C . ARG B 1 42 ? -11.328 7.953 5.754 1 98 42 ARG B C 1
ATOM 1286 O O . ARG B 1 42 ? -11.172 8.781 4.859 1 98 42 ARG B O 1
ATOM 1293 N N . ARG B 1 43 ? -10.547 7.031 6.016 1 98.62 43 ARG B N 1
ATOM 1294 C CA . ARG B 1 43 ? -9.391 6.746 5.172 1 98.62 43 ARG B CA 1
ATOM 1295 C C . ARG B 1 43 ? -9.234 5.246 4.945 1 98.62 43 ARG B C 1
ATOM 1297 O O . ARG B 1 43 ? -9.828 4.441 5.668 1 98.62 43 ARG B O 1
ATOM 1304 N N . PRO B 1 44 ? -8.484 4.824 3.857 1 98.25 44 PRO B N 1
ATOM 1305 C CA . PRO B 1 44 ? -8.164 3.4 3.713 1 98.25 44 PRO B CA 1
ATOM 1306 C C . PRO B 1 44 ? -7.254 2.883 4.828 1 98.25 44 PRO B C 1
ATOM 1308 O O . PRO B 1 44 ? -6.773 3.668 5.648 1 98.25 44 PRO B O 1
ATOM 1311 N N . ASP B 1 45 ? -7.09 1.6 4.895 1 97.94 45 ASP B N 1
ATOM 1312 C CA . ASP B 1 45 ? -6.23 1.05 5.938 1 97.94 45 ASP B CA 1
ATOM 1313 C C . ASP B 1 45 ? -4.797 1.553 5.793 1 97.94 45 ASP B C 1
ATOM 1315 O O . ASP B 1 45 ? -4.391 1.985 4.711 1 97.94 45 ASP B O 1
ATOM 1319 N N . ALA B 1 46 ? -4.145 1.521 6.801 1 98.44 46 ALA B N 1
ATOM 1320 C CA . ALA B 1 46 ? -2.787 2.059 6.863 1 98.44 46 ALA B CA 1
ATOM 1321 C C . ALA B 1 46 ? -1.88 1.371 5.848 1 98.44 46 ALA B C 1
ATOM 1323 O O . ALA B 1 46 ? -1.025 2.016 5.234 1 98.44 46 ALA B O 1
ATOM 1324 N N . GLY B 1 47 ? -2.051 0.068 5.648 1 98.25 47 GLY B N 1
ATOM 1325 C CA . GLY B 1 47 ? -1.217 -0.675 4.719 1 98.25 47 GLY B CA 1
ATOM 1326 C C . GLY B 1 47 ? -1.276 -0.137 3.301 1 98.25 47 GLY B C 1
ATOM 1327 O O . GLY B 1 47 ? -0.246 -0.006 2.637 1 98.25 47 GLY B O 1
ATOM 1328 N N . LEU B 1 48 ? -2.455 0.173 2.867 1 98.75 48 LEU B N 1
ATOM 1329 C CA . LEU B 1 48 ? -2.623 0.688 1.513 1 98.75 48 LEU B CA 1
ATOM 1330 C C . LEU B 1 48 ? -1.888 2.014 1.341 1 98.75 48 LEU B C 1
ATOM 1332 O O . LEU B 1 48 ? -1.163 2.205 0.361 1 98.75 48 LEU B O 1
ATOM 1336 N N . ILE B 1 49 ? -2.064 2.912 2.297 1 98.88 49 ILE B N 1
ATOM 1337 C CA . ILE B 1 49 ? -1.42 4.219 2.236 1 98.88 49 ILE B CA 1
ATOM 1338 C C . ILE B 1 49 ? 0.097 4.047 2.238 1 98.88 49 ILE B C 1
ATOM 1340 O O . ILE B 1 49 ? 0.796 4.633 1.406 1 98.88 49 ILE B O 1
ATOM 1344 N N . LEU B 1 50 ? 0.595 3.244 3.148 1 98.75 50 LEU B N 1
ATOM 1345 C CA . LEU B 1 50 ? 2.033 3.01 3.24 1 98.75 50 LEU B CA 1
ATOM 1346 C C . LEU B 1 50 ? 2.574 2.436 1.935 1 98.75 50 LEU B C 1
ATOM 1348 O O . LEU B 1 50 ? 3.639 2.842 1.467 1 98.75 50 LEU B O 1
ATOM 1352 N N . GLY B 1 51 ? 1.86 1.479 1.345 1 98.81 51 GLY B N 1
ATOM 1353 C CA . GLY B 1 51 ? 2.297 0.925 0.073 1 98.81 51 GLY B CA 1
ATOM 1354 C C . GLY B 1 51 ? 2.436 1.971 -1.018 1 98.81 51 GLY B C 1
ATOM 1355 O O . GLY B 1 51 ? 3.453 2.018 -1.713 1 98.81 51 GLY B O 1
ATOM 1356 N N . VAL B 1 52 ? 1.442 2.793 -1.132 1 98.75 52 VAL B N 1
ATOM 1357 C CA . VAL B 1 52 ? 1.437 3.816 -2.172 1 98.75 52 VAL B CA 1
ATOM 1358 C C . VAL B 1 52 ? 2.6 4.781 -1.954 1 98.75 52 VAL B C 1
ATOM 1360 O O . VAL B 1 52 ? 3.395 5.023 -2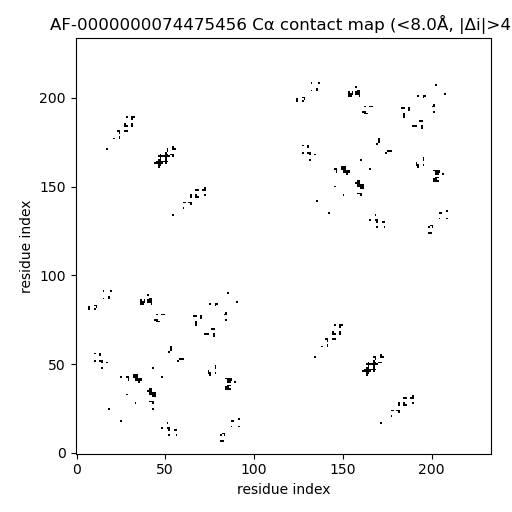.867 1 98.75 52 VAL B O 1
ATOM 1363 N N . VAL B 1 53 ? 2.725 5.289 -0.709 1 98.75 53 VAL B N 1
ATOM 1364 C CA . VAL B 1 53 ? 3.678 6.375 -0.506 1 98.75 53 VAL B CA 1
ATOM 1365 C C . VAL B 1 53 ? 5.102 5.82 -0.51 1 98.75 5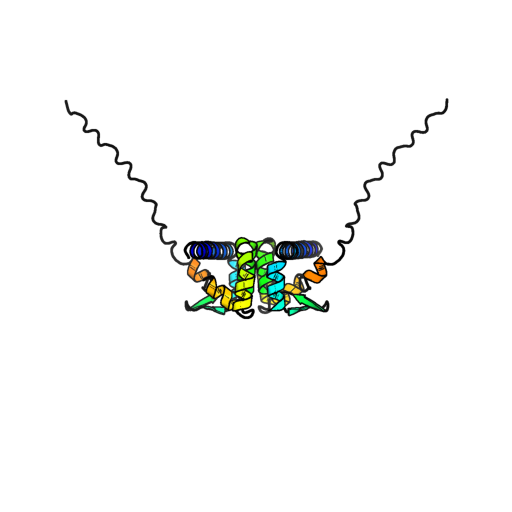3 VAL B C 1
ATOM 1367 O O . VAL B 1 53 ? 6.043 6.516 -0.901 1 98.75 53 VAL B O 1
ATOM 1370 N N . THR B 1 54 ? 5.281 4.551 -0.112 1 98.44 54 THR B N 1
ATOM 1371 C CA . THR B 1 54 ? 6.629 3.988 -0.149 1 98.44 54 THR B CA 1
ATOM 1372 C C . THR B 1 54 ? 7.066 3.727 -1.587 1 98.44 54 THR B C 1
ATOM 1374 O O . THR B 1 54 ? 8.25 3.811 -1.905 1 98.44 54 THR B O 1
ATOM 1377 N N . MET B 1 55 ? 6.129 3.352 -2.412 1 98.31 55 MET B N 1
ATOM 1378 C CA . MET B 1 55 ? 6.438 3.152 -3.826 1 98.31 55 MET B CA 1
ATOM 1379 C C . MET B 1 55 ? 6.715 4.484 -4.516 1 98.31 55 MET B C 1
ATOM 1381 O O . MET B 1 55 ? 7.641 4.594 -5.316 1 98.31 55 MET B O 1
ATOM 1385 N N . ALA B 1 56 ? 6.031 5.461 -4.188 1 98.06 56 ALA B N 1
ATOM 1386 C CA . ALA B 1 56 ? 6.117 6.762 -4.84 1 98.06 56 ALA B CA 1
ATOM 1387 C C . ALA B 1 56 ? 7.273 7.582 -4.281 1 98.06 56 ALA B C 1
ATOM 1389 O O . ALA B 1 56 ? 7.91 8.352 -5.008 1 98.06 56 ALA B O 1
ATOM 1390 N N . ALA B 1 57 ? 7.52 7.508 -2.965 1 97.69 57 ALA B N 1
ATOM 1391 C CA . ALA B 1 57 ? 8.555 8.266 -2.27 1 97.69 57 ALA B CA 1
ATOM 1392 C C . ALA B 1 57 ? 9.453 7.348 -1.448 1 97.69 57 ALA B C 1
ATOM 1394 O O . ALA B 1 57 ? 9.383 7.344 -0.217 1 97.69 57 ALA B O 1
ATOM 1395 N N . PRO B 1 58 ? 10.43 6.742 -2.076 1 96.88 58 PRO B N 1
ATOM 1396 C CA . PRO B 1 58 ? 11.234 5.727 -1.402 1 96.88 58 PRO B CA 1
ATOM 1397 C C . PRO B 1 58 ? 12.133 6.312 -0.314 1 96.88 58 PRO B C 1
ATOM 1399 O O . PRO B 1 58 ? 12.672 5.57 0.516 1 96.88 58 PRO B O 1
ATOM 1402 N N . GLN B 1 59 ? 12.266 7.621 -0.299 1 95.94 59 GLN B N 1
ATOM 1403 C CA . GLN B 1 59 ? 13.047 8.258 0.756 1 95.94 59 GLN B CA 1
ATOM 1404 C C . GLN B 1 59 ? 12.477 7.93 2.135 1 95.94 59 GLN B C 1
ATOM 1406 O O . GLN B 1 59 ? 13.195 7.988 3.137 1 95.94 59 GLN B O 1
ATOM 1411 N N . LEU B 1 60 ? 11.297 7.605 2.162 1 97.75 60 LEU B N 1
ATOM 1412 C CA . LEU B 1 60 ? 10.602 7.27 3.402 1 97.75 60 LEU B CA 1
ATOM 1413 C C . 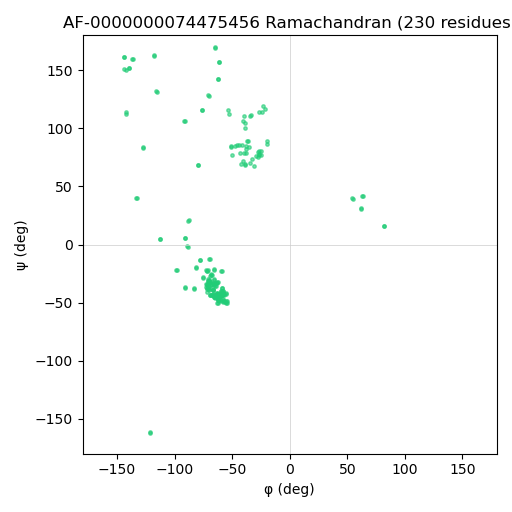LEU B 1 60 ? 11.141 5.969 3.986 1 97.75 60 LEU B C 1
ATOM 1415 O O . LEU B 1 60 ? 11.148 5.785 5.207 1 97.75 60 LEU B O 1
ATOM 1419 N N . LEU B 1 61 ? 11.664 5.137 3.264 1 97.88 61 LEU B N 1
ATOM 1420 C CA . LEU B 1 61 ? 11.945 3.754 3.625 1 97.88 61 LEU B CA 1
ATOM 1421 C C . LEU B 1 61 ? 13.094 3.678 4.629 1 97.88 61 LEU B C 1
ATOM 1423 O O . LEU B 1 61 ? 13.156 2.75 5.438 1 97.88 61 LEU B O 1
ATOM 1427 N N . ASP B 1 62 ? 13.883 4.648 4.652 1 95.56 62 ASP B N 1
ATOM 1428 C CA . ASP B 1 62 ? 15 4.668 5.59 1 95.56 62 ASP B CA 1
ATOM 1429 C C . ASP B 1 62 ? 14.523 4.895 7.02 1 95.56 62 ASP B C 1
ATOM 1431 O O . ASP B 1 62 ? 15.18 4.484 7.977 1 95.56 62 ASP B O 1
ATOM 1435 N N . MET B 1 63 ? 13.375 5.461 7.141 1 95.88 63 MET B N 1
ATOM 1436 C CA . MET B 1 63 ? 12.859 5.828 8.453 1 95.88 63 MET B CA 1
ATOM 1437 C C . MET B 1 63 ? 11.883 4.777 8.969 1 95.88 63 MET B C 1
ATOM 1439 O O . MET B 1 63 ? 11.695 4.629 10.18 1 95.88 63 MET B O 1
ATOM 1443 N N . LEU B 1 64 ? 11.336 4.027 8.188 1 97.19 64 LEU B N 1
ATOM 1444 C CA . LEU B 1 64 ? 10.211 3.16 8.508 1 97.19 64 LEU B CA 1
ATOM 1445 C C . LEU B 1 64 ? 10.625 2.07 9.492 1 97.19 64 LEU B C 1
ATOM 1447 O O . LEU B 1 64 ? 9.883 1.746 10.422 1 97.19 64 LEU B O 1
ATOM 1451 N N . PRO B 1 65 ? 11.836 1.479 9.383 1 96 65 PRO B N 1
ATOM 1452 C CA . PRO B 1 65 ? 12.211 0.466 10.375 1 96 65 PRO B CA 1
ATOM 1453 C C . PRO B 1 65 ? 12.18 0.998 11.805 1 96 65 PRO B C 1
ATOM 1455 O O . PRO B 1 65 ? 11.688 0.315 12.711 1 96 65 PRO B O 1
ATOM 1458 N N . THR B 1 66 ? 12.656 2.191 11.969 1 95.62 66 THR B N 1
ATOM 1459 C CA . THR B 1 66 ? 12.664 2.809 13.289 1 95.62 66 THR B CA 1
ATOM 1460 C C . THR B 1 66 ? 11.242 3.078 13.773 1 95.62 66 THR B C 1
ATOM 1462 O O . THR B 1 66 ? 10.891 2.746 14.906 1 95.62 66 THR B O 1
ATOM 1465 N N . PHE B 1 67 ? 10.398 3.568 12.922 1 95.88 67 PHE B N 1
ATOM 1466 C CA . PHE B 1 67 ? 9.016 3.873 13.273 1 95.88 67 PHE B CA 1
ATOM 1467 C C . PHE B 1 67 ? 8.242 2.598 13.586 1 95.88 67 PHE B C 1
ATOM 1469 O O . PHE B 1 67 ? 7.438 2.564 14.516 1 95.88 67 PHE B O 1
ATOM 1476 N N . PHE B 1 68 ? 8.5 1.588 12.852 1 95.62 68 PHE B N 1
ATOM 1477 C CA . PHE B 1 68 ? 7.789 0.334 13.07 1 95.62 68 PHE B CA 1
ATOM 1478 C C . PHE B 1 68 ? 8.188 -0.287 14.406 1 95.62 68 PHE B C 1
ATOM 1480 O O . PHE B 1 68 ? 7.336 -0.79 15.141 1 95.62 68 PHE B O 1
ATOM 1487 N N . LYS B 1 69 ? 9.406 -0.268 14.664 1 95 69 LYS B N 1
ATOM 1488 C CA . LYS B 1 69 ? 9.867 -0.801 15.938 1 95 69 LYS B CA 1
ATOM 1489 C C . LYS B 1 69 ? 9.258 -0.029 17.109 1 95 69 LYS B C 1
ATOM 1491 O O . LYS B 1 69 ? 8.773 -0.627 18.078 1 95 69 LYS B O 1
ATOM 1496 N N . LEU B 1 70 ? 9.258 1.247 17 1 95.75 70 LEU B N 1
ATOM 1497 C CA . LEU B 1 70 ? 8.766 2.111 18.062 1 95.75 70 LEU B CA 1
ATOM 1498 C C . LEU B 1 70 ? 7.266 1.92 18.281 1 95.75 70 LEU B C 1
ATOM 1500 O O . LEU B 1 70 ? 6.77 2.047 19.406 1 95.75 70 LEU B O 1
ATOM 1504 N N . SER B 1 71 ? 6.562 1.63 17.203 1 95.94 71 SER B N 1
ATOM 1505 C CA . SER B 1 71 ? 5.113 1.486 17.266 1 95.94 71 SER B CA 1
ATOM 1506 C C . SER B 1 71 ? 4.715 0.038 17.531 1 95.94 71 SER B C 1
ATOM 1508 O O . SER B 1 71 ? 3.531 -0.305 17.484 1 95.94 71 SER B O 1
ATOM 1510 N N . GLN B 1 72 ? 5.672 -0.806 17.766 1 95 72 GLN B N 1
ATOM 1511 C CA . GLN B 1 72 ? 5.445 -2.23 18 1 95 72 GLN B CA 1
ATOM 1512 C C . GLN B 1 72 ? 4.645 -2.846 16.844 1 95 72 GLN B C 1
ATOM 1514 O O . GLN B 1 72 ? 3.67 -3.564 17.078 1 95 72 GLN B O 1
ATOM 1519 N N . GLY B 1 73 ? 5.004 -2.379 15.672 1 95.12 73 GLY B N 1
ATOM 1520 C CA . GLY B 1 73 ? 4.465 -2.969 14.453 1 95.12 73 GLY B CA 1
ATOM 1521 C C . GLY B 1 73 ? 3.086 -2.441 14.102 1 95.12 73 GLY B C 1
ATOM 1522 O O . GLY B 1 73 ? 2.346 -3.084 13.352 1 95.12 73 GLY B O 1
ATOM 1523 N N . ASN B 1 74 ? 2.609 -1.349 14.641 1 96.94 74 ASN B N 1
ATOM 1524 C CA . ASN B 1 74 ? 1.291 -0.781 14.383 1 96.94 74 ASN B CA 1
ATOM 1525 C C . ASN B 1 74 ? 1.333 0.226 13.234 1 96.94 74 ASN B C 1
ATOM 1527 O O . ASN B 1 74 ? 1.73 1.377 13.43 1 96.94 74 ASN B O 1
ATOM 1531 N N . PRO B 1 75 ? 0.815 -0.138 12.07 1 97.19 75 PRO B N 1
ATOM 1532 C CA . PRO B 1 75 ? 0.894 0.767 10.922 1 97.19 75 PRO B CA 1
ATOM 1533 C C . PRO B 1 75 ? 0.088 2.049 11.125 1 97.19 75 PRO B C 1
ATOM 1535 O O . PRO B 1 75 ? 0.441 3.096 10.578 1 97.19 75 PRO B O 1
ATOM 1538 N N . ASP B 1 76 ? -1.016 1.983 11.891 1 97.88 76 ASP B N 1
ATOM 1539 C CA . ASP B 1 76 ? -1.814 3.184 12.117 1 97.88 76 ASP B CA 1
ATOM 1540 C C . ASP B 1 76 ? -1.011 4.242 12.867 1 97.88 76 ASP B C 1
ATOM 1542 O O . ASP B 1 76 ? -1.204 5.441 12.656 1 97.88 76 ASP B O 1
ATOM 1546 N N . ALA B 1 77 ? -0.149 3.82 13.727 1 97.69 77 ALA B N 1
ATOM 1547 C CA . ALA B 1 77 ? 0.717 4.75 14.445 1 97.69 77 ALA B CA 1
ATOM 1548 C C . ALA B 1 77 ? 1.66 5.477 13.492 1 97.69 77 ALA B C 1
ATOM 1550 O O . ALA B 1 77 ? 1.976 6.648 13.695 1 97.69 77 ALA B O 1
ATOM 1551 N N . ILE B 1 78 ? 2.131 4.82 12.469 1 97.88 78 ILE B N 1
ATOM 1552 C CA . ILE B 1 78 ? 3.014 5.414 11.477 1 97.88 78 ILE B CA 1
ATOM 1553 C C . ILE B 1 78 ? 2.242 6.434 10.641 1 97.88 78 ILE B C 1
ATOM 1555 O O . ILE B 1 78 ? 2.74 7.527 10.367 1 97.88 78 ILE B O 1
ATOM 1559 N N . ILE B 1 79 ? 1.046 6.039 10.258 1 98.38 79 ILE B N 1
ATOM 1560 C CA . ILE B 1 79 ? 0.187 6.949 9.508 1 98.38 79 ILE B CA 1
ATOM 1561 C C . ILE B 1 79 ? -0.047 8.227 10.312 1 98.38 79 ILE B C 1
ATOM 1563 O O . ILE B 1 79 ? -0.045 9.328 9.766 1 98.38 79 ILE B O 1
ATOM 1567 N N . ASP B 1 80 ? -0.225 8.109 11.594 1 97.88 80 ASP B N 1
ATOM 1568 C CA . ASP B 1 80 ? -0.378 9.266 12.469 1 97.88 80 ASP B CA 1
ATOM 1569 C C . ASP B 1 80 ? 0.899 10.102 12.508 1 97.88 80 ASP B C 1
ATOM 1571 O O . ASP B 1 80 ? 0.85 11.328 12.383 1 97.88 80 ASP B O 1
ATOM 1575 N N . ALA B 1 81 ? 2.012 9.461 12.648 1 96.88 81 ALA B N 1
ATOM 1576 C CA . ALA B 1 81 ? 3.301 10.141 12.742 1 96.88 81 ALA B CA 1
ATOM 1577 C C . ALA B 1 81 ? 3.607 10.906 11.461 1 96.88 81 ALA B C 1
ATOM 1579 O O . ALA B 1 81 ? 4.258 11.953 11.5 1 96.88 81 ALA B O 1
ATOM 1580 N N . LEU B 1 82 ? 3.162 10.414 10.383 1 97.81 82 LEU B N 1
ATOM 1581 C CA . LEU B 1 82 ? 3.43 11.023 9.086 1 97.81 82 LEU B CA 1
ATOM 1582 C C . LEU B 1 82 ? 2.365 12.055 8.734 1 97.81 82 LEU B C 1
ATOM 1584 O O . LEU B 1 82 ? 2.418 12.672 7.672 1 97.81 82 LEU B O 1
ATOM 1588 N N . ASP B 1 83 ? 1.384 12.242 9.578 1 97.81 83 ASP B N 1
ATOM 1589 C CA . ASP B 1 83 ? 0.284 13.188 9.391 1 97.81 83 ASP B CA 1
ATOM 1590 C C . ASP B 1 83 ? -0.555 12.82 8.172 1 97.81 83 ASP B C 1
ATOM 1592 O O . ASP B 1 83 ? -0.92 13.695 7.379 1 97.81 83 ASP B O 1
ATOM 1596 N N . LEU B 1 84 ? -0.791 11.539 8.031 1 98.5 84 LEU B N 1
ATOM 1597 C CA . LEU B 1 84 ? -1.562 11.062 6.895 1 98.5 84 LEU B CA 1
ATOM 1598 C C . LEU B 1 84 ? -2.902 10.492 7.348 1 98.5 84 LEU B C 1
ATOM 1600 O O . LEU B 1 84 ? -3.625 9.883 6.551 1 98.5 84 LEU B O 1
ATOM 1604 N N . ASN B 1 85 ? -3.182 10.602 8.609 1 98.56 85 ASN B N 1
ATOM 1605 C CA . ASN B 1 85 ? -4.434 10.125 9.188 1 98.56 85 ASN B CA 1
ATOM 1606 C C . ASN B 1 85 ? -5.57 11.117 8.945 1 98.56 85 ASN B C 1
ATOM 1608 O O . ASN B 1 85 ? -6.086 11.719 9.891 1 98.56 85 ASN B O 1
ATOM 1612 N N . PHE B 1 86 ? -5.977 11.25 7.723 1 98.62 86 PHE B N 1
ATOM 1613 C CA . PHE B 1 86 ? -7.047 12.156 7.332 1 98.62 86 PHE B CA 1
ATOM 1614 C C . PHE B 1 86 ? -7.879 11.562 6.203 1 98.62 86 PHE B C 1
ATOM 1616 O O . PHE B 1 86 ? -7.469 10.586 5.574 1 98.62 86 PHE B O 1
ATOM 1623 N N . ASP B 1 87 ? -9.07 12.094 6.043 1 98.44 87 ASP B N 1
ATOM 1624 C CA . ASP B 1 87 ? -9.914 11.719 4.91 1 98.44 87 ASP B CA 1
ATOM 1625 C C . ASP B 1 87 ? -9.422 12.383 3.621 1 98.44 87 ASP B C 1
ATOM 1627 O O . ASP B 1 87 ? -9.523 13.602 3.469 1 98.44 87 ASP B O 1
ATOM 1631 N N . PRO B 1 88 ? -9.008 11.594 2.74 1 98.38 88 PRO B N 1
ATOM 1632 C CA . PRO B 1 88 ? -8.406 12.211 1.555 1 98.38 88 PRO B CA 1
ATOM 1633 C C . PRO B 1 88 ? -9.438 12.93 0.685 1 98.38 88 PRO B C 1
ATOM 1635 O O . PRO B 1 88 ? -9.102 13.922 0.03 1 98.38 88 PRO B O 1
ATOM 1638 N N . PHE B 1 89 ? -10.664 12.469 0.649 1 97.44 89 PHE B N 1
ATOM 1639 C CA . PHE B 1 89 ? -11.672 13.109 -0.182 1 97.44 89 PHE B CA 1
ATOM 1640 C C . PHE B 1 89 ? -12.094 14.445 0.415 1 97.44 89 PHE B C 1
ATOM 1642 O O . PHE B 1 89 ? -12.352 15.406 -0.316 1 97.44 89 PHE B O 1
ATOM 1649 N N . LYS B 1 90 ? -12.164 14.516 1.683 1 96.94 90 LYS B N 1
ATOM 1650 C CA . LYS B 1 90 ? -12.43 15.797 2.328 1 96.94 90 LYS B CA 1
ATOM 1651 C C . LYS B 1 90 ? -11.305 16.781 2.068 1 96.94 90 LYS B C 1
ATOM 1653 O O . LYS B 1 90 ? -11.555 17.969 1.819 1 96.94 90 LYS B O 1
ATOM 1658 N N . GLU B 1 91 ? -10.109 16.266 2.164 1 96.94 91 GLU B N 1
ATOM 1659 C CA . GLU B 1 91 ? -8.945 17.125 1.923 1 96.94 91 GLU B CA 1
ATOM 1660 C C . GLU B 1 91 ? -8.945 17.672 0.499 1 96.94 91 GLU B C 1
ATOM 1662 O O . GLU B 1 91 ? -8.602 18.828 0.274 1 96.94 91 GLU B O 1
ATOM 1667 N N . LEU B 1 92 ? -9.258 16.844 -0.462 1 96.44 92 LEU B N 1
ATOM 1668 C CA . LEU B 1 92 ? -9.25 17.234 -1.868 1 96.44 92 LEU B CA 1
ATOM 1669 C C . LEU B 1 92 ? -10.375 18.219 -2.166 1 96.44 92 LEU B C 1
ATOM 1671 O O . LEU B 1 92 ? -10.32 18.969 -3.152 1 96.44 92 LEU B O 1
ATOM 1675 N N . ALA B 1 93 ? -11.406 18.141 -1.395 1 94.88 93 ALA B N 1
ATOM 1676 C CA . ALA B 1 93 ? -12.562 19 -1.611 1 94.88 93 ALA B CA 1
ATOM 1677 C C 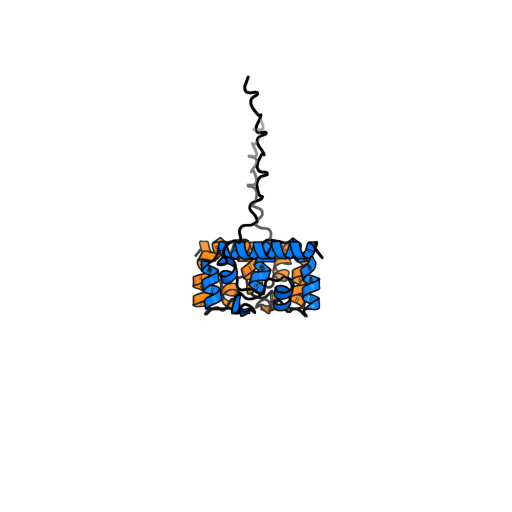. ALA B 1 93 ? -12.312 20.406 -1.084 1 94.88 93 ALA B C 1
ATOM 1679 O O . ALA B 1 93 ? -13.055 21.344 -1.404 1 94.88 93 ALA B O 1
ATOM 1680 N N . LYS B 1 94 ? -11.281 20.547 -0.326 1 91.5 94 LYS B N 1
ATOM 1681 C CA . LYS B 1 94 ? -10.93 21.875 0.174 1 91.5 94 LYS B CA 1
ATOM 1682 C C . LYS B 1 94 ? -10.414 22.766 -0.95 1 91.5 94 LYS B C 1
ATOM 1684 O O . LYS B 1 94 ? -9.719 22.297 -1.85 1 91.5 94 LYS B O 1
ATOM 1689 N N . PRO B 1 95 ? -11.047 23.953 -1.016 1 80.69 95 PRO B N 1
ATOM 1690 C CA . PRO B 1 95 ? -10.578 24.891 -2.037 1 80.69 95 PRO B CA 1
ATOM 1691 C C . PRO B 1 95 ? -9.07 25.141 -1.963 1 80.69 95 PRO B C 1
ATOM 1693 O O . PRO B 1 95 ? -8.492 25.125 -0.873 1 80.69 95 PRO B O 1
ATOM 1696 N N . VAL B 1 96 ? -8.336 24.672 -3.014 1 62.22 96 VAL B N 1
ATOM 1697 C CA . VAL B 1 96 ? -6.902 24.938 -3.045 1 62.22 96 VAL B CA 1
ATOM 1698 C C . VAL B 1 96 ? -6.621 26.328 -2.459 1 62.22 96 VAL B C 1
ATOM 1700 O O . VAL B 1 96 ? -7.129 27.328 -2.959 1 62.22 96 VAL B O 1
ATOM 1703 N N . ALA B 1 97 ? -6.527 26.469 -1.271 1 52.28 97 ALA B N 1
ATOM 1704 C CA . ALA B 1 97 ? -6.078 27.781 -0.825 1 52.28 97 ALA B CA 1
ATOM 1705 C C . ALA B 1 97 ? -5.082 28.375 -1.812 1 52.28 97 ALA B C 1
ATOM 1707 O O . ALA B 1 97 ? -4.258 27.672 -2.385 1 52.28 97 ALA B O 1
ATOM 1708 N N . GLN B 1 98 ? -5.363 29.359 -2.494 1 46.62 98 GLN B N 1
ATOM 1709 C CA . GLN B 1 98 ? -4.465 30.172 -3.309 1 46.62 98 GLN B CA 1
ATOM 1710 C C . GLN B 1 98 ? -3.039 30.125 -2.768 1 46.62 98 GLN B C 1
ATOM 1712 O O . GLN B 1 98 ? -2.793 30.5 -1.619 1 46.62 98 GLN B O 1
ATOM 1717 N N . LEU B 1 99 ? -2.205 29.016 -2.984 1 43.41 99 LEU B N 1
ATOM 1718 C CA . LEU B 1 99 ? -0.812 29.391 -2.762 1 43.41 99 LEU B CA 1
ATOM 1719 C C . LEU B 1 99 ? -0.628 30.891 -2.895 1 43.41 99 LEU B C 1
ATOM 1721 O O . LEU B 1 99 ? -1.163 31.516 -3.82 1 43.41 99 LEU B O 1
ATOM 1725 N N . PRO B 1 100 ? -0.274 31.547 -1.958 1 39.38 100 PRO B N 1
ATOM 1726 C CA . PRO B 1 100 ? -0.135 33 -2.191 1 39.38 100 PRO B CA 1
ATOM 1727 C C . PRO B 1 100 ? 0.4 33.312 -3.584 1 39.38 100 PRO B C 1
ATOM 1729 O O . PRO B 1 100 ? 1.347 32.656 -4.051 1 39.38 100 PRO B O 1
ATOM 1732 N N . GLU B 1 101 ? -0.469 33.469 -4.625 1 42 101 GLU B N 1
ATOM 1733 C CA . GLU B 1 101 ? 0.022 34.062 -5.863 1 42 101 GLU B CA 1
ATOM 1734 C C . GLU B 1 101 ? 1.307 34.844 -5.621 1 42 101 GLU B C 1
ATOM 1736 O O . GLU B 1 101 ? 1.352 35.719 -4.754 1 42 101 GLU B O 1
ATOM 1741 N N . SER B 1 102 ? 2.498 34.156 -5.66 1 42.59 102 SER B N 1
ATOM 1742 C CA . SER B 1 102 ? 3.674 35.031 -5.734 1 42.59 102 SER B CA 1
ATOM 1743 C C . SER B 1 102 ? 3.332 36.375 -6.344 1 42.59 102 SER B C 1
ATOM 1745 O O . SER B 1 102 ? 2.881 36.469 -7.488 1 42.59 102 SER B O 1
ATOM 1747 N N . SER B 1 103 ? 2.801 37.188 -5.57 1 43.09 103 SER B N 1
ATOM 1748 C CA . SER B 1 103 ? 2.684 38.594 -5.949 1 43.09 103 SER B CA 1
ATOM 1749 C C . SER B 1 103 ? 3.793 39 -6.91 1 43.09 103 SER B C 1
ATOM 1751 O O . SER B 1 103 ? 4.973 38.969 -6.555 1 43.09 103 SER B O 1
ATOM 1753 N N . ALA B 1 104 ? 3.695 38.562 -8.281 1 46.06 104 ALA B N 1
ATOM 1754 C CA . ALA B 1 104 ? 4.605 39.156 -9.266 1 46.06 104 ALA B CA 1
ATOM 1755 C C . ALA B 1 104 ? 5.09 40.531 -8.828 1 46.06 104 ALA B C 1
ATOM 1757 O O . ALA B 1 104 ? 4.324 41.312 -8.266 1 46.06 104 ALA B O 1
ATOM 1758 N N . PRO B 1 105 ? 6.359 40.656 -8.555 1 42.31 105 PRO B N 1
ATOM 1759 C CA . PRO B 1 105 ? 6.844 42 -8.281 1 42.31 105 PRO B CA 1
ATOM 1760 C C . PRO B 1 105 ? 6.191 43.062 -9.172 1 42.31 105 PRO B C 1
ATOM 1762 O O . PRO B 1 105 ? 6.145 42.906 -10.398 1 42.31 105 PRO B O 1
ATOM 1765 N N . SER B 1 106 ? 5.047 43.531 -8.781 1 41.78 106 SER B N 1
ATOM 1766 C CA . SER B 1 106 ? 4.508 44.688 -9.469 1 41.78 106 SER B CA 1
ATOM 1767 C C . SER B 1 106 ? 5.621 45.531 -10.078 1 41.78 106 SER B C 1
ATOM 1769 O O . SER B 1 106 ? 6.504 46 -9.367 1 41.78 106 SER B O 1
ATOM 1771 N N . GLU B 1 107 ? 6.184 45 -11.32 1 43.62 107 GLU B N 1
ATOM 1772 C CA . GLU B 1 107 ? 7.07 45.906 -12.07 1 43.62 107 GLU B CA 1
ATOM 1773 C C . GLU B 1 107 ? 6.664 47.375 -11.891 1 43.62 107 GLU B C 1
ATOM 1775 O O . GLU B 1 107 ? 5.602 47.781 -12.352 1 43.62 107 GLU B O 1
ATOM 1780 N N . ASP B 1 108 ? 6.836 47.844 -10.719 1 45 108 ASP B N 1
ATOM 1781 C CA . ASP B 1 108 ? 6.766 49.312 -10.492 1 45 108 ASP B CA 1
ATOM 1782 C C . ASP B 1 108 ? 7.324 50.062 -11.68 1 45 108 ASP B C 1
ATOM 1784 O O . ASP B 1 108 ? 8.508 49.938 -12.008 1 45 108 ASP B O 1
ATOM 1788 N N . LYS B 1 109 ? 6.617 50.062 -12.883 1 45.62 109 LYS B N 1
ATOM 1789 C CA . LYS B 1 109 ? 7 50.906 -14 1 45.62 109 LYS B CA 1
ATOM 1790 C C . LYS B 1 109 ? 7.457 52.281 -13.508 1 45.62 109 LYS B C 1
ATOM 1792 O O . LYS B 1 109 ? 6.762 52.938 -12.727 1 45.62 109 LYS B O 1
ATOM 1797 N N . PRO B 1 110 ? 8.781 52.531 -13.414 1 45.41 110 PRO B N 1
ATOM 1798 C CA . PRO B 1 110 ? 9.258 53.844 -13.055 1 45.41 110 PRO B CA 1
ATOM 1799 C C . PRO B 1 110 ? 8.516 54.969 -13.797 1 45.41 110 PRO B C 1
ATOM 1801 O O . PRO B 1 110 ? 8.352 54.906 -15.016 1 45.41 110 PRO B O 1
ATOM 1804 N N . VAL B 1 111 ? 7.371 55.406 -13.266 1 45.25 111 VAL B N 1
ATOM 1805 C CA . VAL B 1 111 ? 6.715 56.594 -13.805 1 45.25 111 VAL B CA 1
ATOM 1806 C C . VAL B 1 111 ? 7.762 57.656 -14.188 1 45.25 111 VAL B C 1
ATOM 1808 O O . VAL B 1 111 ? 8.484 58.156 -13.328 1 45.25 111 VAL B O 1
ATOM 1811 N N . VAL B 1 112 ? 8.531 57.375 -15.227 1 43.41 112 VAL B N 1
ATOM 1812 C CA . VAL B 1 112 ? 9.422 58.406 -15.766 1 43.41 112 VAL B CA 1
ATOM 1813 C C . VAL B 1 112 ? 8.641 59.688 -16.016 1 43.41 112 VAL B C 1
ATOM 1815 O O . VAL B 1 112 ? 7.668 59.688 -16.766 1 43.41 112 VAL B O 1
ATOM 1818 N N . GLU B 1 113 ? 8.523 60.438 -14.992 1 47.59 113 GLU B N 1
ATOM 1819 C CA . GLU B 1 113 ? 8.055 61.812 -15.039 1 47.59 113 GLU B CA 1
ATOM 1820 C C . GLU B 1 113 ? 8.617 62.562 -16.25 1 47.59 113 GLU B C 1
ATOM 1822 O O . GLU B 1 113 ? 9.836 62.625 -16.422 1 47.59 113 GLU B O 1
ATOM 1827 N N . SER B 1 114 ? 7.973 62.281 -17.391 1 49.41 114 SER B N 1
ATOM 1828 C CA . SER B 1 114 ? 8.328 63.031 -18.578 1 49.41 114 SER B CA 1
ATOM 1829 C C . SER B 1 114 ? 8.539 64.5 -18.25 1 49.41 114 SER B C 1
ATOM 1831 O O . SER B 1 114 ? 7.711 65.125 -17.578 1 49.41 114 SER B O 1
ATOM 1833 N N . PRO B 1 115 ? 9.812 64.938 -18.234 1 46.28 115 PRO B N 1
ATOM 1834 C CA . PRO B 1 115 ? 10.102 66.375 -18.016 1 46.28 115 PRO B CA 1
ATOM 1835 C C . PRO B 1 115 ? 9.25 67.25 -18.891 1 46.28 115 PRO B C 1
ATOM 1837 O O . PRO B 1 115 ? 9.039 67 -20.062 1 46.28 115 PRO B O 1
ATOM 1840 N N . HIS B 1 116 ? 8.078 67.562 -18.5 1 42.88 116 HIS B N 1
ATOM 1841 C CA . HIS B 1 116 ? 7.328 68.625 -19.219 1 42.88 116 HIS B CA 1
ATOM 1842 C C . HIS B 1 116 ? 8.211 69.812 -19.562 1 42.88 116 HIS B C 1
ATOM 1844 O O . HIS B 1 116 ? 8.703 70.5 -18.672 1 42.88 116 HIS B O 1
ATOM 1850 N N . PHE B 1 117 ? 9.156 69.625 -20.5 1 34.69 117 PHE B N 1
ATOM 1851 C CA . PHE B 1 117 ? 9.625 70.875 -21.062 1 34.69 117 PHE B CA 1
ATOM 1852 C C . PHE B 1 117 ? 8.5 71.562 -21.797 1 34.69 117 PHE B C 1
ATOM 1854 O O . PHE B 1 117 ? 7.586 70.938 -22.328 1 34.69 117 PHE B O 1
#

Sequence (234 aa):
MAAFEEFKGTLRNTWLEYVRNHRPWLEVYLKQRGFKTGDNGRRPDAGLILGVVTMAAPQLLDMLPTFFKLSQGNPDAIIDALDLNFDPFKELAKPVAQLPESSAPSEDKPVVESPHFMAAFEEFKGTLRNTWLEYVRNHRPWLEVYLKQRGFKTGDNGRRPDAGLILGVVTMAAPQLLDMLPTFFKLSQGNPDAIIDALDLNFDPFKELAKPVAQLPESSAPSEDKPVVESPHF

InterPro domains:
  IPR020346 Uncharacterised protein family 15.3kDa [PF17265] (1-108)

Foldseek 3Di:
DVVLVVVLVVLQVQLLVVCVVVVVVQVVQCVVDWDAFPVRATDHDLVVSCVSSCVVPVVCVVCVVVQCVVVVNHSVSVCVVSVNRDHSVVVVPPDPPPPPPPPPPPPPPPPPPPPPD/DVVLVVVLVVLLVQLLVVCVVVVVVQVVQCVVDWDAFPVRATDHDLVVSCVSSCVVPVVCVVCVVVQCVVVVNHSVSVCVVSVNRDHSVVVVPPDPPPPPPPPPPPPPVPPPPPPPD

Nearest PDB structures (foldseek):
  2zhg-assembly1_A-2  TM=2.950E-01  e=8.243E+00  Escherichia coli K-12
  2zhg-assembly1_A-2  TM=2.948E-01  e=8.111E+00  Escherichia coli K-12

Solvent-accessible surface area (backbone atoms only — not comparable to full-atom values): 13477 Å² total; per-residue (Å²): 112,67,66,57,53,52,46,32,51,52,49,46,50,52,48,49,50,51,44,67,76,42,43,72,40,49,52,49,43,44,75,59,38,59,38,80,28,89,81,79,38,43,26,66,60,44,39,26,54,51,16,31,43,44,64,75,41,56,78,52,50,79,49,45,43,60,52,35,60,76,43,71,43,37,54,60,57,51,32,50,74,49,67,58,60,46,25,59,68,63,59,68,66,44,74,75,66,74,65,76,70,75,71,66,75,73,75,72,69,76,78,71,74,69,76,80,122,112,68,63,58,53,53,45,33,52,51,48,45,50,52,48,47,51,50,45,68,78,43,41,72,40,50,52,49,44,42,73,58,38,59,38,80,27,88,84,78,36,40,25,68,59,43,38,26,54,51,16,29,44,43,64,75,41,56,78,51,49,79,51,44,43,58,52,34,61,75,45,71,43,39,54,60,56,50,33,50,74,50,67,57,62,47,24,58,68,63,59,68,65,43,74,76,66,72,63,74,69,74,71,64,75,70,75,72,68,76,78,70,75,70,76,80,120

Organism: NCBI:txid1188229